Protein AF-A0A9P1DAT9-F1 (afdb_monomer)

Structure (mmCIF, N/CA/C/O backbone):
data_AF-A0A9P1DAT9-F1
#
_entry.id   AF-A0A9P1DAT9-F1
#
loop_
_atom_site.group_PDB
_atom_site.id
_atom_site.type_symbol
_atom_site.label_atom_id
_atom_site.label_alt_id
_atom_site.label_comp_id
_atom_site.label_asym_id
_atom_site.label_entity_id
_atom_site.label_seq_id
_atom_site.pdbx_PDB_ins_code
_atom_site.Cartn_x
_atom_site.Cartn_y
_atom_site.Cartn_z
_atom_site.occupancy
_atom_site.B_iso_or_equiv
_atom_site.auth_seq_id
_atom_site.auth_comp_id
_atom_site.auth_asym_id
_atom_site.auth_atom_id
_atom_site.pdbx_PDB_model_num
ATOM 1 N N . MET A 1 1 ? 28.932 -28.050 7.523 1.00 58.34 1 MET A N 1
ATOM 2 C CA . MET A 1 1 ? 28.697 -28.935 6.354 1.00 58.34 1 MET A CA 1
ATOM 3 C C . MET A 1 1 ? 28.985 -28.248 5.013 1.00 58.34 1 MET A C 1
ATOM 5 O O . MET A 1 1 ? 29.701 -28.818 4.203 1.00 58.34 1 MET A O 1
ATOM 9 N N . LEU A 1 2 ? 28.501 -27.018 4.778 1.00 58.59 2 LEU A N 1
ATOM 10 C CA . LEU A 1 2 ? 28.690 -26.301 3.501 1.00 58.59 2 LEU A CA 1
ATOM 11 C C . LEU A 1 2 ? 30.155 -25.964 3.175 1.00 58.59 2 LEU A C 1
ATOM 13 O O . LEU A 1 2 ? 30.583 -26.166 2.045 1.00 58.59 2 LEU A O 1
ATOM 17 N N . VAL A 1 3 ? 30.938 -25.532 4.167 1.00 60.44 3 VAL A N 1
ATOM 18 C CA . VAL A 1 3 ? 32.371 -25.226 3.990 1.00 60.44 3 VAL A CA 1
ATOM 19 C C . VAL A 1 3 ? 33.167 -26.475 3.598 1.00 60.44 3 VAL A C 1
ATOM 21 O O . VAL A 1 3 ? 33.991 -26.423 2.694 1.00 60.44 3 VAL A O 1
ATOM 24 N N . ILE A 1 4 ? 32.855 -27.625 4.202 1.00 65.00 4 ILE A N 1
ATOM 25 C CA . ILE A 1 4 ? 33.492 -28.915 3.890 1.00 65.00 4 ILE A CA 1
ATOM 26 C C . ILE A 1 4 ? 33.176 -29.334 2.449 1.00 65.00 4 ILE A C 1
ATOM 28 O O . ILE A 1 4 ? 34.073 -29.741 1.722 1.00 65.00 4 ILE A O 1
ATOM 32 N N . LEU A 1 5 ? 31.931 -29.159 1.996 1.00 63.88 5 LEU A N 1
ATOM 33 C CA . LEU A 1 5 ? 31.535 -29.456 0.616 1.00 63.88 5 LEU A CA 1
ATOM 34 C C . LEU A 1 5 ? 32.225 -28.514 -0.390 1.00 63.88 5 LEU A C 1
ATOM 36 O O . LEU A 1 5 ? 32.646 -28.961 -1.452 1.00 63.88 5 LEU A O 1
ATOM 40 N N . MET A 1 6 ? 32.430 -27.238 -0.034 1.00 67.19 6 MET A N 1
ATOM 41 C CA . MET A 1 6 ? 33.197 -26.291 -0.857 1.00 67.19 6 MET A CA 1
ATOM 42 C C . MET A 1 6 ? 34.680 -26.649 -0.941 1.00 67.19 6 MET A C 1
ATOM 44 O O . MET A 1 6 ? 35.266 -26.520 -2.013 1.00 67.19 6 MET A O 1
ATOM 48 N N . ILE A 1 7 ? 35.270 -27.103 0.166 1.00 70.31 7 ILE A N 1
ATOM 49 C CA . ILE A 1 7 ? 36.646 -27.601 0.211 1.00 70.31 7 ILE A CA 1
ATOM 50 C C . ILE A 1 7 ? 36.753 -28.843 -0.675 1.00 70.31 7 ILE A C 1
ATOM 52 O O . ILE A 1 7 ? 37.591 -28.863 -1.562 1.00 70.31 7 ILE A O 1
ATOM 56 N N . VAL A 1 8 ? 35.860 -29.824 -0.537 1.00 67.88 8 VAL A N 1
ATOM 57 C CA . VAL A 1 8 ? 35.864 -31.037 -1.375 1.00 67.88 8 VAL A CA 1
ATOM 58 C C . VAL A 1 8 ? 35.692 -30.711 -2.862 1.00 67.88 8 VAL A C 1
ATOM 60 O O . VAL A 1 8 ? 36.376 -31.295 -3.693 1.00 67.88 8 VAL A O 1
ATOM 63 N N . GLU A 1 9 ? 34.848 -29.742 -3.221 1.00 65.06 9 GLU A N 1
ATOM 64 C CA . GLU A 1 9 ? 34.659 -29.327 -4.618 1.00 65.06 9 GLU A CA 1
ATOM 65 C C . GLU A 1 9 ? 35.892 -28.600 -5.191 1.00 65.06 9 GLU A C 1
ATOM 67 O O . GLU A 1 9 ? 36.226 -28.777 -6.358 1.00 65.06 9 GLU A O 1
ATOM 72 N N . VAL A 1 10 ? 36.600 -27.796 -4.387 1.00 67.25 10 VAL A N 1
ATOM 73 C CA . VAL A 1 10 ? 37.811 -27.067 -4.822 1.00 67.25 10 VAL A CA 1
ATOM 74 C C . VAL A 1 10 ? 39.036 -27.984 -4.853 1.00 67.25 10 VAL A C 1
ATOM 76 O O . VAL A 1 10 ? 39.765 -28.014 -5.845 1.00 67.25 10 VAL A O 1
ATOM 79 N N . TRP A 1 11 ? 39.242 -28.763 -3.794 1.00 74.25 11 TRP A N 1
ATOM 80 C CA . TRP A 1 11 ? 40.347 -29.710 -3.675 1.00 74.25 11 TRP A CA 1
ATOM 81 C C . TRP A 1 11 ? 40.162 -30.923 -4.582 1.00 74.25 11 TRP A C 1
ATOM 83 O O . TRP A 1 11 ? 41.145 -31.426 -5.105 1.00 74.25 11 TRP A O 1
ATOM 93 N N . GLY A 1 12 ? 38.926 -31.354 -4.844 1.00 70.31 12 GLY A N 1
ATOM 94 C CA . GLY A 1 12 ? 38.629 -32.436 -5.782 1.00 70.31 12 GLY A CA 1
ATOM 95 C C . GLY A 1 12 ? 39.025 -32.094 -7.218 1.00 70.31 12 GLY A C 1
ATOM 96 O O . GLY A 1 12 ? 39.613 -32.924 -7.900 1.00 70.31 12 GLY A O 1
ATOM 97 N N . VAL A 1 13 ? 38.796 -30.855 -7.665 1.00 65.38 13 VAL A N 1
ATOM 98 C CA . VAL A 1 13 ? 39.241 -30.395 -8.995 1.00 65.38 13 VAL A CA 1
ATOM 99 C C . VAL A 1 13 ? 40.767 -30.310 -9.072 1.00 65.38 13 VAL A C 1
ATOM 101 O O . VAL A 1 13 ? 41.350 -30.722 -10.073 1.00 65.38 13 VAL A O 1
ATOM 104 N N . TYR A 1 14 ? 41.420 -29.833 -8.009 1.00 67.94 14 TYR A N 1
ATOM 105 C CA . TYR A 1 14 ? 42.881 -29.805 -7.917 1.00 67.94 14 TYR A CA 1
ATOM 106 C C . TYR A 1 14 ? 43.486 -31.220 -7.916 1.00 67.94 14 TYR A C 1
ATOM 108 O O . TYR A 1 14 ? 44.430 -31.488 -8.653 1.00 67.94 14 TYR A O 1
ATOM 116 N N . LEU A 1 15 ? 42.890 -32.151 -7.165 1.00 69.38 15 LEU A N 1
ATOM 117 C CA . LEU A 1 15 ? 43.293 -33.555 -7.095 1.00 69.38 15 LEU A CA 1
ATOM 118 C C . LEU A 1 15 ? 43.102 -34.267 -8.439 1.00 69.38 15 LEU A C 1
ATOM 120 O O . LEU A 1 15 ? 43.992 -34.984 -8.876 1.00 69.38 15 LEU A O 1
ATOM 124 N N . VAL A 1 16 ? 41.980 -34.045 -9.130 1.00 68.75 16 VAL A N 1
ATOM 125 C CA . VAL A 1 16 ? 41.742 -34.596 -10.474 1.00 68.75 16 VAL A CA 1
ATOM 126 C C . VAL A 1 16 ? 42.750 -34.037 -11.483 1.00 68.75 16 VAL A C 1
ATOM 128 O O . VAL A 1 16 ? 43.212 -34.778 -12.343 1.00 68.75 16 VAL A O 1
ATOM 131 N N . MET A 1 17 ? 43.146 -32.765 -11.382 1.00 64.44 17 MET A N 1
ATOM 132 C CA . MET A 1 17 ? 44.230 -32.218 -12.211 1.00 64.44 17 MET A CA 1
ATOM 133 C C . MET A 1 17 ? 45.589 -32.853 -11.893 1.00 64.44 17 MET A C 1
ATOM 135 O O . MET A 1 17 ? 46.349 -33.131 -12.815 1.00 64.44 17 MET A O 1
ATOM 139 N N . LEU A 1 18 ? 45.876 -33.111 -10.616 1.00 68.56 18 LEU A N 1
ATOM 140 C CA . LEU A 1 18 ? 47.128 -33.725 -10.171 1.00 68.56 18 LEU A CA 1
ATOM 141 C C . LEU A 1 18 ? 47.227 -35.209 -10.575 1.00 68.56 18 LEU A C 1
ATOM 143 O O . LEU A 1 18 ? 48.281 -35.665 -11.001 1.00 68.56 18 LEU A O 1
ATOM 147 N N . LEU A 1 19 ? 46.121 -35.956 -10.471 1.00 67.38 19 LEU A N 1
ATOM 148 C CA . LEU A 1 19 ? 46.045 -37.384 -10.809 1.00 67.38 19 LEU A CA 1
ATOM 149 C C . LEU A 1 19 ? 46.066 -37.654 -12.320 1.00 67.38 19 LEU A C 1
ATOM 151 O O . LEU A 1 19 ? 46.425 -38.750 -12.730 1.00 67.38 19 LEU A O 1
ATOM 155 N N . ASN A 1 20 ? 45.710 -36.665 -13.145 1.00 65.38 20 ASN A N 1
ATOM 156 C CA . ASN A 1 20 ? 45.822 -36.741 -14.607 1.00 65.38 20 ASN A CA 1
ATOM 157 C C . ASN A 1 20 ? 47.183 -36.231 -15.126 1.00 65.38 20 ASN A C 1
ATOM 159 O O . ASN A 1 20 ? 47.311 -35.885 -16.304 1.00 65.38 20 ASN A O 1
ATOM 163 N N . GLY A 1 21 ? 48.191 -36.157 -14.250 1.00 58.22 21 GLY A N 1
ATOM 164 C CA . GLY A 1 21 ? 49.557 -35.788 -14.597 1.00 58.22 21 GLY A CA 1
ATOM 165 C C . GLY A 1 21 ? 50.168 -36.712 -15.658 1.00 58.22 21 GLY A C 1
ATOM 166 O O . GLY A 1 21 ? 50.158 -37.930 -15.520 1.00 58.22 21 GLY A O 1
ATOM 167 N N . GLU A 1 22 ? 50.717 -36.078 -16.698 1.00 54.50 22 GLU A N 1
ATOM 168 C CA . GLU A 1 22 ? 51.657 -36.595 -17.712 1.00 54.50 22 GLU A CA 1
ATOM 169 C C . GLU A 1 22 ? 51.166 -37.352 -18.958 1.00 54.50 22 GLU A C 1
ATOM 171 O O . GLU A 1 22 ? 51.985 -37.598 -19.841 1.00 54.50 22 GLU A O 1
ATOM 176 N N . SER A 1 23 ? 49.876 -37.623 -19.183 1.00 52.59 23 SER A N 1
ATOM 177 C CA . SER A 1 23 ? 49.476 -38.182 -20.499 1.00 52.59 23 SER A CA 1
ATOM 178 C C . SER A 1 23 ? 48.028 -37.910 -20.899 1.00 52.59 23 SER A C 1
ATOM 180 O O . SER A 1 23 ? 47.166 -38.783 -20.874 1.00 52.59 23 SER A O 1
ATOM 182 N N . VAL A 1 24 ? 47.749 -36.679 -21.332 1.00 50.53 24 VAL A N 1
ATOM 183 C CA . VAL A 1 24 ? 46.428 -36.299 -21.849 1.00 50.53 24 VAL A CA 1
ATOM 184 C C . VAL A 1 24 ? 46.600 -35.572 -23.181 1.00 50.53 24 VAL A C 1
ATOM 186 O O . VAL A 1 24 ? 47.150 -34.476 -23.267 1.00 50.53 24 VAL A O 1
ATOM 189 N N . SER A 1 25 ? 46.159 -36.241 -24.245 1.00 51.03 25 SER A N 1
ATOM 190 C CA . SER A 1 25 ? 46.228 -35.775 -25.632 1.00 51.03 25 SER A CA 1
ATOM 191 C C . SER A 1 25 ? 45.514 -34.430 -25.843 1.00 51.03 25 SER A C 1
ATOM 193 O O . SER A 1 25 ? 44.497 -34.131 -25.216 1.00 51.03 25 SER A O 1
ATOM 195 N N . VAL A 1 26 ? 46.008 -33.629 -26.793 1.00 51.91 26 VAL A N 1
ATOM 196 C CA . VAL A 1 26 ? 45.522 -32.271 -27.126 1.00 51.91 26 VAL A CA 1
ATOM 197 C C . VAL A 1 26 ? 44.006 -32.208 -27.412 1.00 51.91 26 VAL A C 1
ATOM 199 O O . VAL A 1 26 ? 43.383 -31.168 -27.207 1.00 51.91 26 VAL A O 1
ATOM 202 N N . PHE A 1 27 ? 43.373 -33.323 -27.796 1.00 45.75 27 PHE A N 1
ATOM 203 C CA . PHE A 1 27 ? 41.924 -33.416 -28.025 1.00 45.75 27 PHE A CA 1
ATOM 204 C C . PHE A 1 27 ? 41.090 -33.440 -26.727 1.00 45.75 27 PHE A C 1
ATOM 206 O O . PHE A 1 27 ? 39.976 -32.914 -26.695 1.00 45.75 27 PHE A O 1
ATOM 213 N N . GLN A 1 28 ? 41.629 -33.978 -25.627 1.00 55.66 28 GLN A N 1
ATOM 214 C CA . GLN A 1 28 ? 40.979 -33.941 -24.311 1.00 55.66 28 GLN A CA 1
ATOM 215 C C . GLN A 1 28 ? 41.019 -32.539 -23.686 1.00 55.66 28 GLN A C 1
ATOM 217 O O . GLN A 1 28 ? 40.123 -32.203 -22.912 1.00 55.66 28 GLN A O 1
ATOM 222 N N . ASN A 1 29 ? 41.959 -31.672 -24.084 1.00 58.09 29 ASN A N 1
ATOM 223 C CA . ASN A 1 29 ? 42.041 -30.296 -23.582 1.00 58.09 29 ASN A CA 1
ATOM 224 C C . ASN A 1 29 ? 40.788 -29.472 -23.907 1.00 58.09 29 ASN A C 1
ATOM 226 O O . ASN A 1 29 ? 40.340 -28.705 -23.064 1.00 58.09 29 ASN A O 1
ATOM 230 N N . ALA A 1 30 ? 40.146 -29.651 -25.066 1.00 60.12 30 ALA A N 1
ATOM 231 C CA . ALA A 1 30 ? 38.920 -28.912 -25.388 1.00 60.12 30 ALA A CA 1
ATOM 232 C C . ALA A 1 30 ? 37.735 -29.318 -24.490 1.00 60.12 30 ALA A C 1
ATOM 234 O O . ALA A 1 30 ? 36.972 -28.463 -24.036 1.00 60.12 30 ALA A O 1
ATOM 235 N N . THR A 1 31 ? 37.597 -30.611 -24.190 1.00 67.19 31 THR A N 1
ATOM 236 C CA . THR A 1 31 ? 36.549 -31.135 -23.301 1.00 67.19 31 THR A CA 1
ATOM 237 C C . THR A 1 31 ? 36.836 -30.783 -21.842 1.00 67.19 31 THR A C 1
ATOM 239 O O . THR A 1 31 ? 35.933 -30.348 -21.132 1.00 67.19 31 THR A O 1
ATOM 242 N N . ILE A 1 32 ? 38.098 -30.858 -21.413 1.00 67.31 32 ILE A N 1
ATOM 243 C CA . ILE A 1 32 ? 38.541 -30.457 -20.072 1.00 67.31 32 ILE A CA 1
ATOM 244 C C . ILE A 1 32 ? 38.359 -28.946 -19.874 1.00 67.31 32 ILE A C 1
ATOM 246 O O . ILE A 1 32 ? 37.834 -28.530 -18.847 1.00 67.31 32 ILE A O 1
ATOM 250 N N . LEU A 1 33 ? 38.668 -28.107 -20.867 1.00 63.38 33 LEU A N 1
ATOM 251 C CA . LEU A 1 33 ? 38.419 -26.660 -20.811 1.00 63.38 33 LEU A CA 1
ATOM 252 C C . LEU A 1 33 ? 36.919 -26.320 -20.793 1.00 63.38 33 LEU A C 1
ATOM 254 O O . LEU A 1 33 ? 36.516 -25.375 -20.111 1.00 63.38 33 LEU A O 1
ATOM 258 N N . ARG A 1 34 ? 36.071 -27.094 -21.489 1.00 65.88 34 ARG A N 1
ATOM 259 C CA . ARG A 1 34 ? 34.601 -26.977 -21.401 1.00 65.88 34 ARG A CA 1
ATOM 260 C C . ARG A 1 34 ? 34.097 -27.350 -20.008 1.00 65.88 34 ARG A C 1
ATOM 262 O O . ARG A 1 34 ? 33.304 -26.605 -19.440 1.00 65.88 34 ARG A O 1
ATOM 269 N N . ILE A 1 35 ? 34.604 -28.437 -19.430 1.00 67.56 35 ILE A N 1
ATOM 270 C CA . ILE A 1 35 ? 34.275 -28.864 -18.065 1.00 67.56 35 ILE A CA 1
ATOM 271 C C . ILE A 1 35 ? 34.746 -27.815 -17.050 1.00 67.56 35 ILE A C 1
ATOM 273 O O . ILE A 1 35 ? 33.960 -27.398 -16.209 1.00 67.56 35 ILE A O 1
ATOM 277 N N . LEU A 1 36 ? 35.965 -27.284 -17.174 1.00 63.41 36 LEU A N 1
ATOM 278 C CA . LEU A 1 36 ? 36.477 -26.208 -16.316 1.00 63.41 36 LEU A CA 1
ATOM 279 C C . LEU A 1 36 ? 35.647 -24.916 -16.435 1.00 63.41 36 LEU A C 1
ATOM 281 O O . LEU A 1 36 ? 35.456 -24.214 -15.441 1.00 63.41 36 LEU A O 1
ATOM 285 N N . ARG A 1 37 ? 35.102 -24.607 -17.621 1.00 64.62 37 ARG A N 1
ATOM 286 C CA . ARG A 1 37 ? 34.183 -23.474 -17.829 1.00 64.62 37 ARG A CA 1
ATOM 287 C C . ARG A 1 37 ? 32.830 -23.701 -17.142 1.00 64.62 37 ARG A C 1
ATOM 289 O O . ARG A 1 37 ? 32.313 -22.776 -16.524 1.00 64.62 37 ARG A O 1
ATOM 296 N N . VAL A 1 38 ? 32.295 -24.922 -17.181 1.00 64.44 38 VAL A N 1
ATOM 297 C CA . VAL A 1 38 ? 31.051 -25.303 -16.484 1.00 64.44 38 VAL A CA 1
ATOM 298 C C . VAL A 1 38 ? 31.248 -25.367 -14.961 1.00 64.44 38 VAL A C 1
ATOM 300 O O . VAL A 1 38 ? 30.399 -24.895 -14.210 1.00 64.44 38 VAL A O 1
ATOM 303 N N . LEU A 1 39 ? 32.402 -25.837 -14.480 1.00 62.06 39 LEU A N 1
ATOM 304 C CA . LEU A 1 39 ? 32.754 -25.842 -13.054 1.00 62.06 39 LEU A CA 1
ATOM 305 C C . LEU A 1 39 ? 32.870 -24.415 -12.478 1.00 62.06 39 LEU A C 1
ATOM 307 O O . LEU A 1 39 ? 32.539 -24.191 -11.313 1.00 62.06 39 LEU A O 1
ATOM 311 N N . ARG A 1 40 ? 33.255 -23.414 -13.288 1.00 60.91 40 ARG A N 1
ATOM 312 C CA . ARG A 1 40 ? 33.181 -21.994 -12.887 1.00 60.91 40 ARG A CA 1
ATOM 313 C C . ARG A 1 40 ? 31.737 -21.508 -12.693 1.00 60.91 40 ARG A C 1
ATOM 315 O O . ARG A 1 40 ? 31.514 -20.675 -11.820 1.00 60.91 40 ARG A O 1
ATOM 322 N N . LEU A 1 41 ? 30.760 -22.042 -13.431 1.00 61.91 41 LEU A N 1
ATOM 323 C CA . LEU A 1 41 ? 29.334 -21.726 -13.247 1.00 61.91 41 LEU A CA 1
ATOM 324 C C . LEU A 1 41 ? 28.742 -22.393 -11.994 1.00 61.91 41 LEU A C 1
ATOM 326 O O . LEU A 1 41 ? 27.871 -21.827 -11.342 1.00 61.91 41 LEU A O 1
ATOM 330 N N . LEU A 1 42 ? 29.256 -23.552 -11.568 1.00 57.91 42 LEU A N 1
ATOM 331 C CA . LEU A 1 42 ? 28.859 -24.136 -10.278 1.00 57.91 42 LEU A CA 1
ATOM 332 C C . LEU A 1 42 ? 29.220 -23.225 -9.092 1.00 57.91 42 LEU A C 1
ATOM 334 O O . LEU A 1 42 ? 28.510 -23.211 -8.087 1.00 57.91 42 LEU A O 1
ATOM 338 N N . ARG A 1 43 ? 30.257 -22.383 -9.217 1.00 62.12 43 ARG A N 1
ATOM 339 C CA . ARG A 1 43 ? 30.584 -21.351 -8.217 1.00 62.12 43 ARG A CA 1
ATOM 340 C C . ARG A 1 43 ? 29.507 -20.260 -8.126 1.00 62.12 43 ARG A C 1
ATOM 342 O O . ARG A 1 43 ? 29.189 -19.841 -7.017 1.00 62.12 43 ARG A O 1
ATOM 349 N N . THR A 1 44 ? 28.917 -19.818 -9.240 1.00 64.00 44 THR A N 1
ATOM 350 C CA . THR A 1 44 ? 27.812 -18.839 -9.209 1.00 64.00 44 THR A CA 1
ATOM 351 C C . THR A 1 44 ? 26.508 -19.479 -8.718 1.00 64.00 44 THR A C 1
ATOM 353 O O . THR A 1 44 ? 25.775 -18.861 -7.948 1.00 64.00 44 THR A O 1
ATOM 356 N N . ALA A 1 45 ? 26.271 -20.760 -9.023 1.00 61.75 45 ALA A N 1
ATOM 357 C CA . ALA A 1 45 ? 25.154 -21.531 -8.465 1.00 61.75 45 ALA A CA 1
ATOM 358 C C . ALA A 1 45 ? 25.249 -21.728 -6.935 1.00 61.75 45 ALA A C 1
ATOM 360 O O . ALA A 1 45 ? 24.226 -21.799 -6.249 1.00 61.75 45 ALA A O 1
ATOM 361 N N . ARG A 1 46 ? 26.464 -21.760 -6.366 1.00 64.06 46 ARG A N 1
ATOM 362 C CA . ARG A 1 46 ? 26.675 -21.780 -4.906 1.00 64.06 46 ARG A CA 1
ATOM 363 C C . ARG A 1 46 ? 26.201 -20.493 -4.226 1.00 64.06 46 ARG A C 1
ATOM 365 O O . ARG A 1 46 ? 25.597 -20.581 -3.158 1.00 64.06 46 ARG A O 1
ATOM 372 N N . MET A 1 47 ? 26.387 -19.330 -4.854 1.00 62.53 47 MET A N 1
ATOM 373 C CA . MET A 1 47 ? 25.877 -18.056 -4.324 1.00 62.53 47 MET A CA 1
ATOM 374 C C . MET A 1 47 ? 24.347 -18.057 -4.235 1.00 62.53 47 MET A C 1
ATOM 376 O O . MET A 1 47 ? 23.796 -17.661 -3.213 1.00 62.53 47 MET A O 1
ATOM 380 N N . ALA A 1 48 ? 23.653 -18.644 -5.217 1.00 63.94 48 ALA A N 1
ATOM 381 C CA . ALA A 1 48 ? 22.198 -18.820 -5.161 1.00 63.94 48 ALA A CA 1
ATOM 382 C C . ALA A 1 48 ? 21.730 -19.713 -3.990 1.00 63.94 48 ALA A C 1
ATOM 384 O O . ALA A 1 48 ? 20.620 -19.551 -3.484 1.00 63.94 48 ALA A O 1
ATOM 385 N N . LYS A 1 49 ? 22.572 -20.644 -3.521 1.00 62.00 49 LYS A N 1
ATOM 386 C CA . LYS A 1 49 ? 22.278 -21.486 -2.350 1.00 62.00 49 LYS A CA 1
ATOM 387 C C . LYS A 1 49 ? 22.469 -20.731 -1.028 1.00 62.00 49 LYS A C 1
ATOM 389 O O . LYS A 1 49 ? 21.713 -20.982 -0.095 1.00 62.00 49 LYS A O 1
ATOM 394 N N . ILE A 1 50 ? 23.412 -19.787 -0.968 1.00 66.75 50 ILE A N 1
ATOM 395 C CA . ILE A 1 50 ? 23.613 -18.882 0.180 1.00 66.75 50 ILE A CA 1
ATOM 396 C C . ILE A 1 50 ? 22.435 -17.900 0.306 1.00 66.75 50 ILE A C 1
ATOM 398 O O . ILE A 1 50 ? 21.944 -17.670 1.410 1.00 66.75 50 ILE A O 1
ATOM 402 N N . LEU A 1 51 ? 21.881 -17.425 -0.816 1.00 62.78 51 LEU A N 1
ATOM 403 C CA . LEU A 1 51 ? 20.650 -16.619 -0.808 1.00 62.78 51 LEU A CA 1
ATOM 404 C C . LEU A 1 51 ? 19.458 -17.362 -0.173 1.00 62.78 51 LEU A C 1
ATOM 406 O O . LEU A 1 51 ? 18.617 -16.735 0.458 1.00 62.78 51 LEU A O 1
ATOM 410 N N . ARG A 1 52 ? 19.397 -18.701 -0.280 1.00 65.12 52 ARG A N 1
ATOM 411 C CA . ARG A 1 52 ? 18.345 -19.518 0.361 1.00 65.12 52 ARG A CA 1
ATOM 412 C C . ARG A 1 52 ? 18.529 -19.702 1.865 1.00 65.12 52 ARG A C 1
ATOM 414 O O . ARG A 1 52 ? 17.556 -20.009 2.543 1.00 65.12 52 ARG A O 1
ATOM 421 N N . THR A 1 53 ? 19.751 -19.569 2.383 1.00 70.31 53 THR A N 1
ATOM 422 C CA . THR A 1 53 ? 20.006 -19.708 3.828 1.00 70.31 53 THR A CA 1
ATOM 423 C C . THR A 1 53 ? 19.566 -18.487 4.630 1.00 70.31 53 THR A C 1
ATOM 425 O O . THR A 1 53 ? 19.438 -18.590 5.845 1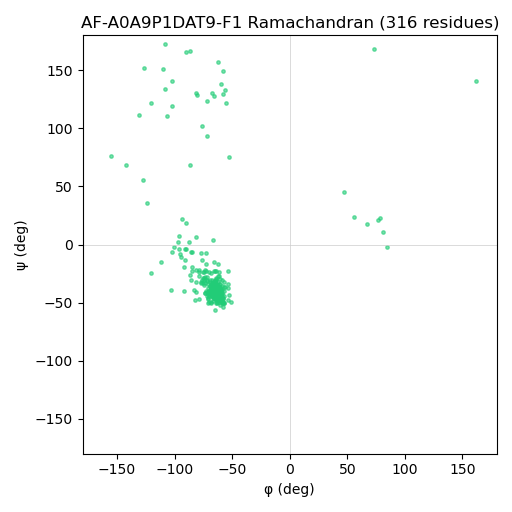.00 70.31 53 THR A O 1
ATOM 428 N N . MET A 1 54 ? 19.283 -17.364 3.962 1.00 71.75 54 MET A N 1
ATOM 429 C CA . MET A 1 54 ? 18.731 -16.169 4.589 1.00 71.75 54 MET A CA 1
ATOM 430 C C . MET A 1 54 ? 17.250 -16.021 4.214 1.00 71.75 54 MET A C 1
ATOM 432 O O . MET A 1 54 ? 16.940 -15.757 3.049 1.00 71.75 54 MET A O 1
ATOM 436 N N . PRO A 1 55 ? 16.319 -16.201 5.168 1.00 68.50 55 PRO A N 1
ATOM 437 C CA . PRO A 1 55 ? 14.885 -16.126 4.888 1.00 68.50 55 PRO A CA 1
ATOM 438 C C . PRO A 1 55 ? 14.459 -14.752 4.340 1.00 68.50 55 PRO A C 1
ATOM 440 O O . PRO A 1 55 ? 13.556 -14.688 3.509 1.00 68.50 55 PRO A O 1
ATOM 443 N N . GLU A 1 56 ? 15.161 -13.681 4.716 1.00 71.44 56 GLU A N 1
ATOM 444 C CA . GLU A 1 56 ? 14.931 -12.305 4.247 1.00 71.44 56 GLU A CA 1
ATOM 445 C C . GLU A 1 56 ? 15.207 -12.139 2.741 1.00 71.44 56 GLU A C 1
ATOM 447 O O . GLU A 1 56 ? 14.373 -11.626 1.998 1.00 71.44 56 GLU A O 1
ATOM 452 N N . LEU A 1 57 ? 16.333 -12.662 2.243 1.00 67.06 57 LEU A N 1
ATOM 453 C CA . LEU A 1 57 ? 16.670 -12.623 0.812 1.00 67.06 57 LEU A CA 1
ATOM 454 C C . LEU A 1 57 ? 15.716 -13.491 -0.019 1.00 67.06 57 LEU A C 1
ATOM 456 O O . LEU A 1 57 ? 15.345 -13.133 -1.136 1.00 67.06 57 LEU A O 1
ATOM 460 N N . MET A 1 58 ? 15.277 -14.622 0.535 1.00 68.94 58 MET A N 1
ATOM 461 C CA . MET A 1 58 ? 14.295 -15.495 -0.106 1.00 68.94 58 MET A CA 1
ATOM 462 C C . MET A 1 58 ? 12.920 -14.819 -0.228 1.00 68.94 58 MET A C 1
ATOM 464 O O . MET A 1 58 ? 12.229 -15.035 -1.226 1.00 68.94 58 MET A O 1
ATOM 468 N N . LEU A 1 59 ? 12.528 -14.004 0.760 1.00 74.06 59 LEU A N 1
ATOM 469 C CA . LEU A 1 59 ? 11.302 -13.203 0.724 1.00 74.06 59 LEU A CA 1
ATOM 470 C C . LEU A 1 59 ? 11.355 -12.187 -0.422 1.00 74.06 59 LEU A C 1
ATOM 472 O O . LEU A 1 59 ? 10.437 -12.147 -1.240 1.00 74.06 59 LEU A O 1
ATOM 476 N N . LEU A 1 60 ? 12.467 -11.456 -0.545 1.00 73.44 60 LEU A N 1
ATOM 477 C CA . LEU A 1 60 ? 12.678 -10.497 -1.631 1.00 73.44 60 LEU A CA 1
ATOM 478 C C . LEU A 1 60 ? 12.651 -11.171 -3.005 1.00 73.44 60 LEU A C 1
ATOM 480 O O . LEU A 1 60 ? 11.948 -10.717 -3.903 1.00 73.44 60 LEU A O 1
ATOM 484 N N . ILE A 1 61 ? 13.352 -12.297 -3.168 1.00 72.19 61 ILE A N 1
ATOM 485 C CA . ILE A 1 61 ? 13.379 -13.032 -4.440 1.00 72.19 61 ILE A CA 1
ATOM 486 C C . ILE A 1 61 ? 11.982 -13.541 -4.808 1.00 72.19 61 ILE A C 1
ATOM 488 O O . ILE A 1 61 ? 11.570 -13.407 -5.957 1.00 72.19 61 ILE A O 1
ATOM 492 N N . LYS A 1 62 ? 11.226 -14.100 -3.855 1.00 74.44 62 LYS A N 1
ATOM 493 C CA . LYS A 1 62 ? 9.836 -14.512 -4.102 1.00 74.44 62 LYS A CA 1
ATOM 494 C C . LYS A 1 62 ? 8.958 -13.318 -4.486 1.00 74.44 62 LYS A C 1
ATOM 496 O O . LYS A 1 62 ? 8.174 -13.445 -5.424 1.00 74.44 62 LYS A O 1
ATOM 501 N N . GLY A 1 63 ? 9.133 -12.173 -3.825 1.00 74.69 63 GLY A N 1
ATOM 502 C CA . GLY A 1 63 ? 8.459 -10.919 -4.168 1.00 74.69 63 GLY A CA 1
ATOM 503 C C . GLY A 1 63 ? 8.757 -10.475 -5.601 1.00 74.69 63 GLY A C 1
ATOM 504 O O . GLY A 1 63 ? 7.833 -10.225 -6.372 1.00 74.69 63 GLY A O 1
ATOM 505 N N . ILE A 1 64 ? 10.031 -10.488 -6.004 1.00 75.94 64 ILE A N 1
ATOM 506 C CA . ILE A 1 64 ? 10.460 -10.157 -7.372 1.00 75.94 64 ILE A CA 1
ATOM 507 C C . ILE A 1 64 ? 9.870 -11.141 -8.387 1.00 75.94 64 ILE A C 1
ATOM 509 O O . ILE A 1 64 ? 9.375 -10.715 -9.428 1.00 75.94 64 ILE A O 1
ATOM 513 N N . VAL A 1 65 ? 9.871 -12.447 -8.102 1.00 76.69 65 VAL A N 1
ATOM 514 C CA . VAL A 1 65 ? 9.304 -13.464 -9.008 1.00 76.69 65 VAL A CA 1
ATOM 515 C C . VAL A 1 65 ? 7.810 -13.227 -9.238 1.00 76.69 65 VAL A C 1
ATOM 517 O O . VAL A 1 65 ? 7.353 -13.286 -10.379 1.00 76.69 65 VAL A O 1
ATOM 520 N N . VAL A 1 66 ? 7.053 -12.901 -8.189 1.00 77.56 66 VAL A N 1
ATOM 521 C CA . VAL A 1 66 ? 5.628 -12.555 -8.316 1.00 77.56 66 VAL A CA 1
ATOM 522 C C . VAL A 1 66 ? 5.452 -11.247 -9.097 1.00 77.56 66 VAL A C 1
ATOM 524 O O . VAL A 1 66 ? 4.623 -11.175 -10.007 1.00 77.56 66 VAL A O 1
ATOM 527 N N . ALA A 1 67 ? 6.274 -10.234 -8.811 1.00 74.94 67 ALA A N 1
ATOM 528 C CA . ALA A 1 67 ? 6.234 -8.940 -9.489 1.00 74.94 67 ALA A CA 1
ATOM 529 C C . ALA A 1 67 ? 6.680 -9.005 -10.962 1.00 74.94 67 ALA A C 1
ATOM 531 O O . ALA A 1 67 ? 6.245 -8.177 -11.763 1.00 74.94 67 ALA A O 1
ATOM 532 N N . THR A 1 68 ? 7.488 -10.001 -11.348 1.00 79.50 68 THR A N 1
ATOM 533 C CA . THR A 1 68 ? 8.072 -10.141 -12.697 1.00 79.50 68 THR A CA 1
ATOM 534 C C . THR A 1 68 ? 7.001 -10.107 -13.783 1.00 79.50 68 THR A C 1
ATOM 536 O O . THR A 1 68 ? 7.211 -9.497 -14.829 1.00 79.50 68 THR A O 1
ATOM 539 N N . ARG A 1 69 ? 5.824 -10.699 -13.531 1.00 81.62 69 ARG A N 1
ATOM 540 C CA . ARG A 1 69 ? 4.703 -10.662 -14.480 1.00 81.62 69 ARG A CA 1
ATOM 541 C C . ARG A 1 69 ? 4.250 -9.229 -14.756 1.00 81.62 69 ARG A C 1
ATOM 543 O O . ARG A 1 69 ? 4.087 -8.867 -15.913 1.00 81.62 69 ARG A O 1
ATOM 550 N N . SER A 1 70 ? 4.055 -8.430 -13.710 1.00 79.62 70 SER A N 1
ATOM 551 C CA . SER A 1 70 ? 3.638 -7.031 -13.847 1.00 79.62 70 SER A CA 1
ATOM 552 C C . SER A 1 70 ? 4.736 -6.191 -14.504 1.00 79.62 70 SER A C 1
ATOM 554 O O . SER A 1 70 ? 4.476 -5.492 -15.479 1.00 79.62 70 SER A O 1
ATOM 556 N N . VAL A 1 71 ? 5.986 -6.348 -14.052 1.00 80.75 71 VAL A N 1
ATOM 557 C CA . VAL A 1 71 ? 7.152 -5.628 -14.594 1.00 80.75 71 VAL A CA 1
ATOM 558 C C . VAL A 1 71 ? 7.371 -5.927 -16.080 1.00 80.75 71 VAL A C 1
ATOM 560 O O . VAL A 1 71 ? 7.724 -5.042 -16.852 1.00 80.75 71 VAL A O 1
ATOM 563 N N . PHE A 1 72 ? 7.126 -7.161 -16.522 1.00 82.31 72 PHE A N 1
ATOM 564 C CA . PHE A 1 72 ? 7.203 -7.498 -17.940 1.00 82.31 72 PHE A CA 1
ATOM 565 C C . PHE A 1 72 ? 6.195 -6.694 -18.772 1.00 82.31 72 PHE A C 1
ATOM 567 O O . PHE A 1 72 ? 6.557 -6.143 -19.809 1.00 82.31 72 PHE A O 1
ATOM 574 N N . PHE A 1 73 ? 4.945 -6.583 -18.308 1.00 85.69 73 PHE A N 1
ATOM 575 C CA . PHE A 1 73 ? 3.935 -5.785 -19.003 1.00 85.69 73 PHE A CA 1
ATOM 576 C C . PHE A 1 73 ? 4.267 -4.290 -18.991 1.00 85.69 73 PHE A C 1
ATOM 578 O O . PHE A 1 73 ? 4.059 -3.629 -20.007 1.00 85.69 73 PHE A O 1
ATOM 585 N N . THR A 1 74 ? 4.825 -3.756 -17.899 1.00 84.00 74 THR A N 1
ATOM 586 C CA . THR A 1 74 ? 5.233 -2.343 -17.854 1.00 84.00 74 THR A CA 1
ATOM 587 C C . THR A 1 74 ? 6.413 -2.057 -18.783 1.00 84.00 74 THR A C 1
ATOM 589 O O . THR A 1 74 ? 6.377 -1.064 -19.505 1.00 84.00 74 THR A O 1
ATOM 592 N N . LEU A 1 75 ? 7.415 -2.943 -18.853 1.00 84.00 75 LEU A N 1
ATOM 593 C CA . LEU A 1 75 ? 8.524 -2.830 -19.809 1.00 84.00 75 LEU A CA 1
ATOM 594 C C . LEU A 1 75 ? 8.057 -2.972 -21.262 1.00 84.00 75 LEU A C 1
ATOM 596 O O . LEU A 1 75 ? 8.527 -2.237 -22.127 1.00 84.00 75 LEU A O 1
ATOM 600 N N . ALA A 1 76 ? 7.117 -3.879 -21.540 1.00 87.06 76 ALA A N 1
ATOM 601 C CA . ALA A 1 76 ? 6.534 -4.023 -22.872 1.00 87.06 76 ALA A CA 1
ATOM 602 C C . ALA A 1 76 ? 5.774 -2.754 -23.291 1.00 87.06 76 ALA A C 1
ATOM 604 O O . ALA A 1 76 ? 5.949 -2.271 -24.410 1.00 87.06 76 ALA A O 1
ATOM 605 N N . LEU A 1 77 ? 4.985 -2.176 -22.379 1.00 88.25 77 LEU A N 1
ATOM 606 C CA . LEU A 1 77 ? 4.280 -0.917 -22.610 1.00 88.25 77 LEU A CA 1
ATOM 607 C C . LEU A 1 77 ? 5.259 0.245 -22.837 1.00 88.25 77 LEU A C 1
ATOM 609 O O . LEU A 1 77 ? 5.075 1.017 -23.776 1.00 88.25 77 LEU A O 1
ATOM 613 N N . LEU A 1 78 ? 6.327 0.334 -22.035 1.00 88.44 78 LEU A N 1
ATOM 614 C CA . LEU A 1 78 ? 7.401 1.313 -22.221 1.00 88.44 78 LEU A CA 1
ATOM 615 C C . LEU A 1 78 ? 8.084 1.146 -23.587 1.00 88.44 78 LEU A C 1
ATOM 617 O O . LEU A 1 78 ? 8.3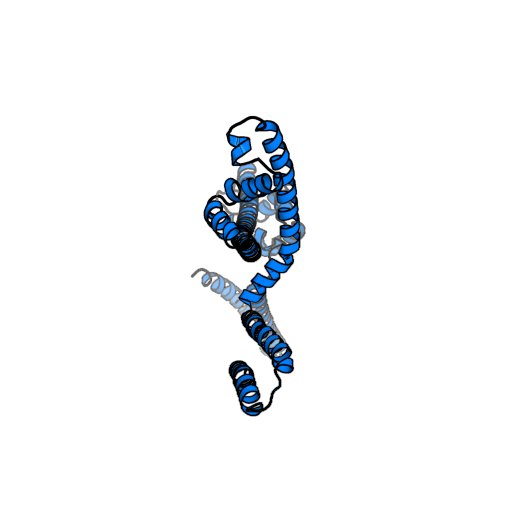25 2.132 -24.276 1.00 88.44 78 LEU A O 1
ATOM 621 N N . GLY A 1 79 ? 8.352 -0.090 -24.014 1.00 89.69 79 GLY A N 1
ATOM 622 C CA . GLY A 1 79 ? 8.928 -0.382 -25.327 1.00 89.69 79 GLY A CA 1
ATOM 623 C C . GLY A 1 79 ? 8.035 0.074 -26.482 1.00 89.69 79 GLY A C 1
ATOM 624 O O . GLY A 1 79 ? 8.527 0.687 -27.427 1.00 89.69 79 GLY A O 1
ATOM 625 N N . ILE A 1 80 ? 6.720 -0.158 -26.390 1.00 92.94 80 ILE A N 1
ATOM 626 C CA . ILE A 1 80 ? 5.740 0.335 -27.372 1.00 92.94 80 ILE A CA 1
ATOM 627 C C . ILE A 1 80 ? 5.705 1.868 -27.376 1.00 92.94 80 ILE A C 1
ATOM 629 O O . ILE A 1 80 ? 5.673 2.480 -28.440 1.00 92.94 80 ILE A O 1
ATOM 633 N N . PHE A 1 81 ? 5.751 2.500 -26.204 1.00 92.69 81 PHE A N 1
ATOM 634 C CA . PHE A 1 81 ? 5.795 3.955 -26.094 1.00 92.69 81 PHE A CA 1
ATOM 635 C C . PHE A 1 81 ? 7.043 4.527 -26.783 1.00 92.69 81 PHE A C 1
ATOM 637 O O . PHE A 1 81 ? 6.925 5.358 -27.681 1.00 92.69 81 PHE A O 1
ATOM 644 N N . ILE A 1 82 ? 8.232 4.014 -26.452 1.00 92.81 82 ILE A N 1
ATOM 645 C CA . ILE A 1 82 ? 9.494 4.416 -27.094 1.00 92.81 82 ILE A CA 1
ATOM 646 C C . ILE A 1 82 ? 9.444 4.151 -28.603 1.00 92.81 82 ILE A C 1
ATOM 648 O O . ILE A 1 82 ? 9.895 4.986 -29.382 1.00 92.81 82 ILE A O 1
ATOM 652 N N . TYR A 1 83 ? 8.857 3.032 -29.035 1.00 93.38 83 TYR A N 1
ATOM 653 C CA . TYR A 1 83 ? 8.672 2.711 -30.448 1.00 93.38 83 TYR A CA 1
ATOM 654 C C . TYR A 1 83 ? 7.870 3.790 -31.183 1.00 93.38 83 TYR A C 1
ATOM 656 O O . TYR A 1 83 ? 8.356 4.341 -32.173 1.00 93.38 83 TYR A O 1
ATOM 664 N N . VAL A 1 84 ? 6.680 4.137 -30.681 1.00 93.88 84 VAL A N 1
ATOM 665 C CA . VAL A 1 84 ? 5.820 5.155 -31.304 1.00 93.88 84 VAL A CA 1
ATOM 666 C C . VAL A 1 84 ? 6.534 6.504 -31.365 1.00 93.88 84 VAL A C 1
ATOM 668 O O . VAL A 1 84 ? 6.596 7.120 -32.430 1.00 93.88 84 VAL A O 1
ATOM 671 N N . PHE A 1 85 ? 7.136 6.939 -30.257 1.00 91.44 85 PHE A N 1
ATOM 672 C CA . PHE A 1 85 ? 7.838 8.220 -30.214 1.00 91.44 85 PHE A CA 1
ATOM 673 C C . PHE A 1 85 ? 9.094 8.234 -31.086 1.00 91.44 85 PHE A C 1
ATOM 675 O O . PHE A 1 85 ? 9.358 9.250 -31.721 1.00 91.44 85 PHE A O 1
ATOM 682 N N . SER A 1 86 ? 9.823 7.121 -31.206 1.00 92.62 86 SER A N 1
ATOM 683 C CA . SER A 1 86 ? 10.989 7.038 -32.096 1.00 92.62 86 SER A CA 1
ATOM 684 C C . SER A 1 86 ? 10.611 7.331 -33.547 1.00 92.62 86 SER A C 1
ATOM 686 O O . SER A 1 86 ? 11.284 8.113 -34.210 1.00 92.62 86 SER A O 1
ATOM 688 N N . ILE A 1 87 ? 9.482 6.795 -34.020 1.00 91.62 87 ILE A N 1
ATOM 689 C CA . ILE A 1 87 ? 8.983 7.045 -35.375 1.00 91.62 87 ILE A CA 1
ATOM 690 C C . ILE A 1 87 ? 8.567 8.508 -35.536 1.00 91.62 87 ILE A C 1
ATOM 692 O O . ILE A 1 87 ? 8.915 9.131 -36.539 1.00 91.62 87 ILE A O 1
ATOM 696 N N . ILE A 1 88 ? 7.855 9.065 -34.552 1.00 92.31 88 ILE A N 1
ATOM 697 C CA . ILE A 1 88 ? 7.436 10.472 -34.565 1.00 92.31 88 ILE A CA 1
ATOM 698 C C . ILE A 1 88 ? 8.660 11.393 -34.638 1.00 92.31 88 ILE A C 1
ATOM 700 O O . ILE A 1 88 ? 8.699 12.281 -35.486 1.00 92.31 88 ILE A O 1
ATOM 704 N N . PHE A 1 89 ? 9.682 11.167 -33.808 1.00 90.12 89 PHE A N 1
ATOM 705 C CA . PHE A 1 89 ? 10.893 11.986 -33.809 1.00 90.12 89 PHE A CA 1
ATOM 706 C C . PHE A 1 89 ? 11.667 11.878 -35.122 1.00 90.12 89 PHE A C 1
ATOM 708 O O . PHE A 1 89 ? 12.057 12.912 -35.658 1.00 90.12 89 PHE A O 1
ATOM 715 N N . ILE A 1 90 ? 11.819 10.680 -35.695 1.00 89.38 90 ILE A N 1
ATOM 716 C CA . ILE A 1 90 ? 12.453 10.512 -37.015 1.00 89.38 90 ILE A CA 1
ATOM 717 C C . ILE A 1 90 ? 11.695 11.304 -38.092 1.00 89.38 90 ILE A C 1
ATOM 719 O O . ILE A 1 90 ? 12.313 11.940 -38.942 1.00 89.38 90 ILE A O 1
ATOM 723 N N . GLN A 1 91 ? 10.357 11.291 -38.064 1.00 88.75 91 GLN A N 1
ATOM 724 C CA . GLN A 1 91 ? 9.543 12.014 -39.046 1.00 88.75 91 GLN A CA 1
ATOM 725 C C . GLN A 1 91 ? 9.609 13.534 -38.866 1.00 88.75 91 GLN A C 1
ATOM 727 O O . GLN A 1 91 ? 9.721 14.255 -39.854 1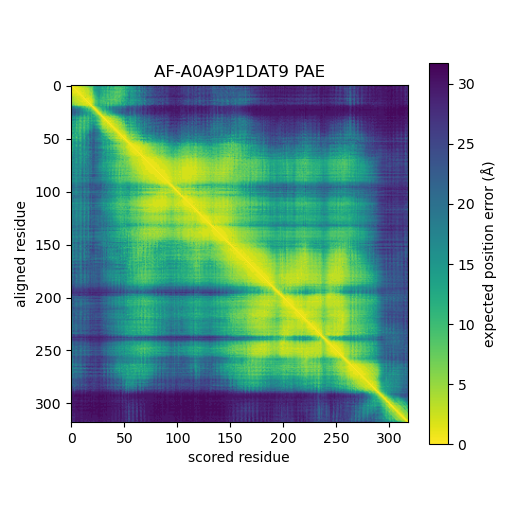.00 88.75 91 GLN A O 1
ATOM 732 N N . LEU A 1 92 ? 9.551 14.021 -37.625 1.00 89.50 92 LEU A N 1
ATOM 733 C CA . LEU A 1 92 ? 9.548 15.454 -37.321 1.00 89.50 92 LEU A CA 1
ATOM 734 C C . LEU A 1 92 ? 10.921 16.109 -37.471 1.00 89.50 92 LEU A C 1
ATOM 736 O O . LEU A 1 92 ? 10.998 17.300 -37.754 1.00 89.50 92 LEU A O 1
ATOM 740 N N . THR A 1 93 ? 11.998 15.353 -37.258 1.00 88.25 93 THR A N 1
ATOM 741 C CA . THR A 1 93 ? 13.375 15.870 -37.330 1.00 88.25 93 THR A CA 1
ATOM 742 C C . THR A 1 93 ? 14.041 15.624 -38.679 1.00 88.25 93 THR A C 1
ATOM 744 O O . THR A 1 93 ? 15.226 15.929 -38.841 1.00 88.25 93 THR A O 1
ATOM 747 N N . ARG A 1 94 ? 13.286 15.120 -39.662 1.00 82.25 94 ARG A N 1
ATOM 748 C CA . ARG A 1 94 ? 13.763 14.959 -41.034 1.00 82.25 94 ARG A CA 1
ATOM 749 C C . ARG A 1 94 ? 14.245 16.313 -41.566 1.00 82.25 94 ARG A C 1
ATOM 751 O O . ARG A 1 94 ? 13.577 17.323 -41.373 1.00 82.25 94 ARG A O 1
ATOM 758 N N . ASP A 1 95 ? 15.427 16.323 -42.176 1.00 82.69 95 ASP A N 1
ATOM 759 C CA . ASP A 1 95 ? 16.089 17.515 -42.731 1.00 82.69 95 ASP A CA 1
ATOM 760 C C . ASP A 1 95 ? 16.552 18.561 -41.690 1.00 82.69 95 ASP A C 1
ATOM 762 O O . ASP A 1 95 ? 16.849 19.708 -42.030 1.00 82.69 95 ASP A O 1
ATOM 766 N N . THR A 1 96 ? 16.664 18.170 -40.414 1.00 87.81 96 THR A N 1
ATOM 767 C CA . THR A 1 96 ? 17.254 18.999 -39.347 1.00 87.81 96 THR A CA 1
ATOM 768 C C . THR A 1 96 ? 18.597 18.440 -38.873 1.00 87.81 96 THR A C 1
ATOM 770 O O . THR A 1 96 ? 18.805 17.229 -38.829 1.00 87.81 96 THR A O 1
ATOM 773 N N . THR A 1 97 ? 19.487 19.316 -38.399 1.00 85.25 97 THR A N 1
ATOM 774 C CA . THR A 1 97 ? 20.797 18.926 -37.837 1.00 85.25 97 THR A CA 1
ATOM 775 C C . THR A 1 97 ? 20.692 18.033 -36.592 1.00 85.25 97 THR A C 1
ATOM 777 O O . THR A 1 97 ? 21.619 17.288 -36.276 1.00 85.25 97 THR A O 1
ATOM 780 N N . LEU A 1 98 ? 19.560 18.091 -35.879 1.00 82.12 98 LEU A N 1
ATOM 781 C CA . LEU A 1 98 ? 19.236 17.228 -34.739 1.00 82.12 98 LEU A CA 1
ATOM 782 C C . LEU A 1 98 ? 18.888 15.802 -35.181 1.00 82.12 98 LEU A C 1
ATOM 784 O O . LEU A 1 98 ? 19.344 14.843 -34.553 1.00 82.12 98 LEU A O 1
ATOM 788 N N . GLY A 1 99 ? 18.115 15.671 -36.262 1.00 81.81 99 GLY A N 1
ATOM 789 C CA . GLY A 1 99 ? 17.732 14.382 -36.835 1.00 81.81 99 GLY A CA 1
ATOM 790 C C . GLY A 1 99 ? 18.943 13.585 -37.304 1.00 81.81 99 GLY A C 1
ATOM 791 O O . GLY A 1 99 ? 19.077 12.409 -36.971 1.00 81.81 99 GLY A O 1
ATOM 792 N N . ASP A 1 100 ? 19.890 14.252 -37.962 1.00 82.50 100 ASP A N 1
ATOM 793 C CA . ASP A 1 100 ? 21.109 13.607 -38.456 1.00 82.50 100 ASP A CA 1
ATOM 794 C C . ASP A 1 100 ? 22.008 13.086 -37.328 1.00 82.50 100 ASP A C 1
ATOM 796 O O . ASP A 1 100 ? 22.653 12.048 -37.489 1.00 82.50 100 ASP A O 1
ATOM 800 N N . LYS A 1 101 ? 22.027 13.774 -36.178 1.00 83.38 101 LYS A N 1
ATOM 801 C CA . LYS A 1 101 ? 22.886 13.425 -35.039 1.00 83.38 101 LYS A CA 1
ATOM 802 C C . LYS A 1 101 ? 22.306 12.325 -34.146 1.00 83.38 101 LYS A C 1
ATOM 804 O O . LYS A 1 101 ? 23.065 11.498 -33.651 1.00 83.38 101 LYS A O 1
ATOM 809 N N . TYR A 1 102 ? 20.995 12.336 -33.907 1.00 83.38 102 TYR A N 1
ATOM 810 C CA . TYR A 1 102 ? 20.357 11.487 -32.891 1.00 83.38 102 TYR A CA 1
ATOM 811 C C . TYR A 1 102 ? 19.300 10.527 -33.450 1.00 83.38 102 TYR A C 1
ATOM 813 O O . TYR A 1 102 ? 19.038 9.487 -32.847 1.00 83.38 102 TYR A O 1
ATOM 821 N N . PHE A 1 103 ? 18.703 10.847 -34.602 1.00 86.44 103 PHE A N 1
ATOM 822 C CA . PHE A 1 103 ? 17.539 10.143 -35.148 1.00 86.44 103 PHE A CA 1
ATOM 823 C C . PHE A 1 103 ? 17.771 9.609 -36.571 1.00 86.44 103 PHE A C 1
ATOM 825 O O . PHE A 1 103 ? 16.866 9.576 -37.402 1.00 86.44 103 PHE A O 1
ATOM 832 N N . THR A 1 104 ? 18.995 9.157 -36.866 1.00 80.12 104 THR A N 1
ATOM 833 C CA . THR A 1 104 ? 19.391 8.717 -38.215 1.00 80.12 104 THR A CA 1
ATOM 834 C C . THR A 1 104 ? 18.784 7.365 -38.599 1.00 80.12 104 THR A C 1
ATOM 836 O O . THR A 1 104 ? 18.370 7.145 -39.736 1.00 80.12 104 THR A O 1
ATOM 839 N N . ARG A 1 105 ? 18.759 6.414 -37.656 1.00 85.19 105 ARG A N 1
ATOM 840 C CA . ARG A 1 105 ? 18.207 5.063 -37.842 1.00 85.19 105 ARG A CA 1
ATOM 841 C C . ARG A 1 105 ? 17.195 4.769 -36.752 1.00 85.19 105 ARG A C 1
ATOM 843 O O . ARG A 1 105 ? 17.331 5.246 -35.629 1.00 85.19 105 ARG A O 1
ATOM 850 N N . PHE A 1 106 ? 16.229 3.914 -37.066 1.00 87.12 106 PHE A N 1
ATOM 851 C CA . PHE A 1 106 ? 15.205 3.482 -36.118 1.00 87.12 106 PHE A CA 1
ATOM 852 C C . PHE A 1 106 ? 15.799 2.910 -34.816 1.00 87.12 106 PHE A C 1
ATOM 854 O O . PHE A 1 106 ? 15.428 3.352 -33.732 1.00 87.12 106 PHE A O 1
ATOM 861 N N . THR A 1 107 ? 16.787 2.014 -34.905 1.00 85.44 107 THR A N 1
ATOM 862 C CA . THR A 1 107 ? 17.440 1.425 -33.722 1.00 85.44 107 THR A CA 1
ATOM 863 C C . THR A 1 107 ? 18.204 2.460 -32.893 1.00 85.44 107 THR A C 1
ATOM 865 O O . THR A 1 107 ? 18.081 2.464 -31.673 1.00 85.44 107 THR A O 1
ATOM 868 N N . GLU A 1 108 ? 18.932 3.371 -33.545 1.00 85.62 108 GLU A N 1
ATOM 869 C CA . GLU A 1 108 ? 19.671 4.454 -32.872 1.00 85.62 108 GLU A CA 1
ATOM 870 C C . GLU A 1 108 ? 18.728 5.457 -32.203 1.00 85.62 108 GLU A C 1
ATOM 872 O O . GLU A 1 108 ? 19.004 5.943 -31.111 1.00 85.62 108 GLU A O 1
ATOM 877 N N . SER A 1 109 ? 17.573 5.712 -32.819 1.00 89.94 109 SER A N 1
ATOM 878 C CA . SER A 1 109 ? 16.525 6.581 -32.277 1.00 89.94 109 SER A CA 1
ATOM 879 C C . SER A 1 109 ? 15.887 5.973 -31.033 1.00 89.94 109 SER A C 1
ATOM 881 O O . SER A 1 109 ? 15.690 6.661 -30.036 1.00 89.94 109 SER A O 1
ATOM 883 N N . MET A 1 110 ? 15.590 4.669 -31.065 1.00 90.06 110 MET A N 1
ATOM 884 C CA . MET A 1 110 ? 15.091 3.951 -29.891 1.00 90.06 110 MET A CA 1
ATOM 885 C C . MET A 1 110 ? 16.135 3.902 -28.773 1.00 90.06 110 MET A C 1
ATOM 887 O O . MET A 1 110 ? 15.783 4.122 -27.616 1.00 90.06 110 MET A O 1
ATOM 891 N N . LEU A 1 111 ? 17.406 3.642 -29.105 1.00 88.44 111 LEU A N 1
ATOM 892 C CA . LEU A 1 111 ? 18.504 3.611 -28.137 1.00 88.44 111 LEU A CA 1
ATOM 893 C C . LEU A 1 111 ? 18.728 4.991 -27.508 1.00 88.44 111 LEU A C 1
ATOM 895 O O . LEU A 1 111 ? 18.862 5.085 -26.296 1.00 88.44 111 LEU A O 1
ATOM 899 N N . THR A 1 112 ? 18.703 6.053 -28.312 1.00 89.44 112 THR A N 1
ATOM 900 C CA . THR A 1 112 ? 18.841 7.444 -27.857 1.00 89.44 112 THR A CA 1
ATOM 901 C C . THR A 1 112 ? 17.663 7.846 -26.972 1.00 89.44 112 THR A C 1
ATOM 903 O O . THR A 1 112 ? 17.871 8.384 -25.896 1.00 89.44 112 THR A O 1
ATOM 906 N N . LEU A 1 113 ? 16.416 7.529 -27.336 1.00 90.62 113 LEU A N 1
ATOM 907 C CA . LEU A 1 113 ? 15.273 7.811 -26.455 1.00 90.62 113 LEU A CA 1
ATOM 908 C C . LEU A 1 113 ? 15.342 7.017 -25.147 1.00 90.62 113 LEU A C 1
ATOM 910 O O . LEU A 1 113 ? 14.988 7.531 -24.091 1.00 90.62 113 LEU A O 1
ATOM 914 N N . LEU A 1 114 ? 15.817 5.775 -25.185 1.00 89.12 114 LEU A N 1
ATOM 915 C CA . LEU A 1 114 ? 15.959 4.977 -23.976 1.00 89.12 114 LEU A CA 1
ATOM 916 C C . LEU A 1 114 ? 17.105 5.476 -23.080 1.00 89.12 114 LEU A C 1
ATOM 918 O O . LEU A 1 114 ? 16.924 5.613 -21.874 1.00 89.12 114 LEU A O 1
ATOM 922 N N . LEU A 1 115 ? 18.279 5.738 -23.647 1.00 88.62 115 LEU A N 1
ATOM 923 C CA . LEU A 1 115 ? 19.462 6.130 -22.888 1.00 88.62 115 LEU A CA 1
ATOM 924 C C . LEU A 1 115 ? 19.460 7.617 -22.552 1.00 88.62 115 LEU A C 1
ATOM 926 O O . LEU A 1 115 ? 19.661 7.958 -21.402 1.00 88.62 115 LEU A O 1
ATOM 930 N N . ASP A 1 116 ? 19.201 8.508 -23.499 1.00 87.94 116 ASP A N 1
ATOM 931 C CA . ASP A 1 116 ? 19.296 9.950 -23.258 1.00 87.94 116 ASP A CA 1
ATOM 932 C C . ASP A 1 116 ? 18.016 10.544 -22.644 1.00 87.94 116 ASP A C 1
ATOM 934 O O . ASP A 1 116 ? 18.098 11.586 -21.998 1.00 87.94 116 ASP A O 1
ATOM 938 N N . ALA A 1 117 ? 16.842 9.907 -22.797 1.00 86.94 117 ALA A N 1
ATOM 939 C CA . ALA A 1 117 ? 15.592 10.414 -22.205 1.00 86.94 117 ALA A CA 1
ATOM 940 C C . ALA A 1 117 ? 15.138 9.661 -20.942 1.00 86.94 117 ALA A C 1
ATOM 942 O O . ALA A 1 117 ? 14.645 10.300 -20.015 1.00 86.94 117 ALA A O 1
ATOM 943 N N . VAL A 1 118 ? 15.280 8.328 -20.880 1.00 86.75 118 VAL A N 1
ATOM 944 C CA . VAL A 1 118 ? 14.852 7.545 -19.699 1.00 86.75 118 VAL A CA 1
ATOM 945 C C . VAL A 1 118 ? 15.986 7.369 -18.686 1.00 86.75 118 VAL A C 1
ATOM 947 O O . VAL A 1 118 ? 15.739 7.448 -17.485 1.00 86.75 118 VAL A O 1
ATOM 950 N N . LEU A 1 119 ? 17.221 7.138 -19.144 1.00 86.88 119 LEU A N 1
ATOM 951 C CA . LEU A 1 119 ? 18.386 6.871 -18.285 1.00 86.88 119 LEU A CA 1
ATOM 952 C C . LEU A 1 119 ? 19.579 7.801 -18.597 1.00 86.88 119 LEU A C 1
ATOM 954 O O . LEU A 1 119 ? 20.677 7.296 -18.862 1.00 86.88 119 LEU A O 1
ATOM 958 N N . PRO A 1 120 ? 19.397 9.140 -18.562 1.00 85.50 120 PRO A N 1
ATOM 959 C CA . PRO A 1 120 ? 20.368 10.106 -19.091 1.00 85.50 120 PRO A CA 1
ATOM 960 C C . PRO A 1 120 ? 21.763 9.951 -18.481 1.00 85.50 120 PRO A C 1
ATOM 962 O O . PRO A 1 120 ? 22.760 10.046 -19.196 1.00 85.50 120 PRO A O 1
ATOM 965 N N . ASP A 1 121 ? 21.836 9.621 -17.191 1.00 87.19 121 ASP A N 1
ATOM 966 C CA . ASP A 1 121 ? 23.093 9.459 -16.453 1.00 87.19 121 ASP A CA 1
ATOM 967 C C . ASP A 1 121 ? 23.956 8.290 -16.958 1.00 87.19 121 ASP A C 1
ATOM 969 O O . ASP A 1 121 ? 25.167 8.269 -16.748 1.00 87.19 121 ASP A O 1
ATOM 973 N N . LEU A 1 122 ? 23.351 7.305 -17.629 1.00 86.31 122 LEU A N 1
ATOM 974 C CA . LEU A 1 122 ? 24.029 6.092 -18.100 1.00 86.31 122 LEU A CA 1
ATOM 975 C C . LEU A 1 122 ? 24.338 6.125 -19.601 1.00 86.31 122 LEU A C 1
ATOM 977 O O . LEU A 1 122 ? 25.011 5.227 -20.107 1.00 86.31 122 LEU A O 1
ATOM 981 N N . SER A 1 123 ? 23.862 7.147 -20.312 1.00 88.31 123 SER A N 1
ATOM 982 C CA . SER A 1 123 ? 23.979 7.270 -21.766 1.00 88.31 123 SER A CA 1
ATOM 983 C C . SER A 1 123 ? 25.429 7.277 -22.257 1.00 88.31 123 SER A C 1
ATOM 985 O O . SER A 1 123 ? 25.787 6.482 -23.126 1.00 88.31 123 SER A O 1
ATOM 987 N N . VAL A 1 124 ? 26.274 8.126 -21.667 1.00 88.75 124 VAL A N 1
ATOM 988 C CA . VAL A 1 124 ? 27.690 8.285 -22.034 1.00 88.75 124 VAL A CA 1
ATOM 989 C C . VAL A 1 124 ? 28.445 6.977 -21.813 1.00 88.75 124 VAL A C 1
ATOM 991 O O . VAL A 1 124 ? 29.079 6.461 -22.728 1.00 88.75 124 VAL A O 1
ATOM 994 N N . PHE A 1 125 ? 28.277 6.387 -20.630 1.00 88.06 125 PHE A N 1
ATOM 995 C CA . PHE A 1 125 ? 28.914 5.127 -20.259 1.00 88.06 125 PHE A CA 1
ATOM 996 C C . PHE A 1 125 ? 28.499 3.967 -21.176 1.00 88.06 125 PHE A C 1
ATOM 998 O O . PHE A 1 125 ? 29.328 3.160 -21.590 1.00 88.06 125 PHE A O 1
ATOM 1005 N N . MET A 1 126 ? 27.217 3.885 -21.539 1.00 87.88 126 MET A N 1
ATOM 1006 C CA . MET A 1 126 ? 26.739 2.834 -22.436 1.00 87.88 126 MET A CA 1
ATOM 1007 C C . MET A 1 126 ? 27.251 2.992 -23.865 1.00 87.88 126 MET A C 1
ATOM 1009 O O . MET A 1 126 ? 27.538 1.980 -24.501 1.00 87.88 126 MET A O 1
ATOM 1013 N N . ARG A 1 127 ? 27.393 4.224 -24.366 1.00 86.06 127 ARG A N 1
ATOM 1014 C CA . ARG A 1 127 ? 27.961 4.480 -25.698 1.00 86.06 127 ARG A CA 1
ATOM 1015 C C . ARG A 1 127 ? 29.430 4.045 -25.770 1.00 86.06 127 ARG A C 1
ATOM 1017 O O . ARG A 1 127 ? 29.784 3.349 -26.713 1.00 86.06 127 ARG A O 1
ATOM 1024 N N . GLU A 1 128 ? 30.228 4.317 -24.735 1.00 88.94 128 GLU A N 1
ATOM 1025 C CA . GLU A 1 128 ? 31.623 3.843 -24.648 1.00 88.94 128 GLU A CA 1
ATOM 1026 C C . GLU A 1 128 ? 31.728 2.307 -24.666 1.00 88.94 128 GLU A C 1
ATOM 1028 O O . GLU A 1 128 ? 32.592 1.739 -25.329 1.00 88.94 128 GLU A O 1
ATOM 1033 N N . ILE A 1 129 ? 30.816 1.603 -23.984 1.00 89.12 129 ILE A N 1
ATOM 1034 C CA . ILE A 1 129 ? 30.812 0.130 -23.962 1.00 89.12 129 ILE A CA 1
ATOM 1035 C C . ILE A 1 129 ? 30.386 -0.464 -25.312 1.00 89.12 129 ILE A C 1
ATOM 1037 O O . ILE A 1 129 ? 30.854 -1.540 -25.695 1.00 89.12 129 ILE A O 1
ATOM 1041 N N . ILE A 1 130 ? 29.472 0.201 -26.025 1.00 87.75 130 ILE A N 1
ATOM 1042 C CA . ILE A 1 130 ? 29.018 -0.241 -27.350 1.00 87.75 130 ILE A CA 1
ATOM 1043 C C . ILE A 1 130 ? 30.189 -0.278 -28.338 1.00 87.75 130 ILE A C 1
ATOM 1045 O O . ILE A 1 130 ? 30.269 -1.230 -29.120 1.00 87.75 130 ILE A O 1
ATOM 1049 N N . ASP A 1 131 ? 31.115 0.677 -28.238 1.00 87.94 131 ASP A N 1
ATOM 1050 C CA . ASP A 1 131 ? 32.291 0.764 -29.109 1.00 87.94 131 ASP A CA 1
ATOM 1051 C C . ASP A 1 131 ? 33.312 -0.366 -28.859 1.00 87.94 131 ASP A C 1
ATOM 1053 O O . ASP A 1 131 ? 33.962 -0.831 -29.796 1.00 87.94 131 ASP A O 1
ATOM 1057 N N . GLU A 1 132 ? 33.407 -0.880 -27.628 1.00 88.75 132 GLU A N 1
ATOM 1058 C CA . GLU A 1 132 ? 34.296 -2.000 -27.264 1.00 88.75 132 GLU A CA 1
ATOM 1059 C C . GLU A 1 132 ? 33.769 -3.365 -27.739 1.00 88.75 132 GLU A C 1
ATOM 1061 O O . GLU A 1 132 ? 34.532 -4.276 -28.081 1.00 88.75 132 GLU A O 1
ATOM 1066 N N . GLY A 1 133 ? 32.446 -3.543 -27.773 1.00 88.56 133 GLY A N 1
ATOM 1067 C CA . GLY A 1 133 ? 31.852 -4.740 -28.355 1.00 88.56 133 GLY A CA 1
ATOM 1068 C C . GLY A 1 133 ? 30.410 -5.021 -27.951 1.00 88.56 133 GLY A C 1
ATOM 1069 O O . GLY A 1 133 ? 30.023 -4.965 -26.783 1.00 88.56 133 GLY A O 1
ATOM 1070 N N . ALA A 1 134 ? 29.625 -5.483 -28.927 1.00 85.00 134 ALA A N 1
ATOM 1071 C CA . ALA A 1 134 ? 28.193 -5.738 -28.772 1.00 85.00 134 ALA A CA 1
ATOM 1072 C C . ALA A 1 134 ? 27.841 -6.722 -27.640 1.00 85.00 134 ALA A C 1
ATOM 1074 O O . ALA A 1 134 ? 26.836 -6.542 -26.959 1.00 85.00 134 ALA A O 1
ATOM 1075 N N . VAL A 1 135 ? 28.653 -7.760 -27.400 1.00 86.62 135 VAL A N 1
ATOM 1076 C CA . VAL A 1 135 ? 28.379 -8.736 -26.326 1.00 86.62 135 VAL A CA 1
ATOM 1077 C C . VAL A 1 135 ? 28.523 -8.092 -24.947 1.00 86.62 135 VAL A C 1
ATOM 1079 O O . VAL A 1 135 ? 27.698 -8.340 -24.068 1.00 86.62 135 VAL A O 1
ATOM 1082 N N . VAL A 1 136 ? 29.541 -7.248 -24.762 1.00 85.19 136 VAL A N 1
ATOM 1083 C CA . VAL A 1 136 ? 29.765 -6.524 -23.504 1.00 85.19 136 VAL A CA 1
ATOM 1084 C C . VAL A 1 136 ? 28.645 -5.508 -23.299 1.00 85.19 136 VAL A C 1
ATOM 1086 O O . VAL A 1 136 ? 28.058 -5.472 -22.220 1.00 85.19 136 VAL A O 1
ATOM 1089 N N . ALA A 1 137 ? 28.263 -4.786 -24.356 1.00 86.06 137 ALA A N 1
ATOM 1090 C CA . ALA A 1 137 ? 27.139 -3.857 -24.335 1.00 86.06 137 ALA A CA 1
ATOM 1091 C C . ALA A 1 137 ? 25.817 -4.530 -23.961 1.00 86.06 137 ALA A C 1
ATOM 1093 O O . ALA A 1 137 ? 25.106 -4.020 -23.105 1.00 86.06 137 ALA A O 1
ATOM 1094 N N . ILE A 1 138 ? 25.499 -5.700 -24.524 1.00 86.75 138 ILE A N 1
ATOM 1095 C CA . ILE A 1 138 ? 24.270 -6.435 -24.187 1.00 86.75 138 ILE A CA 1
ATOM 1096 C C . ILE A 1 138 ? 24.276 -6.871 -22.717 1.00 86.75 138 ILE A C 1
ATOM 1098 O O . ILE A 1 138 ? 23.277 -6.694 -22.022 1.00 86.75 138 ILE A O 1
ATOM 1102 N N . VAL A 1 139 ? 25.388 -7.423 -22.220 1.00 85.50 139 VAL A N 1
ATOM 1103 C CA . VAL A 1 139 ? 25.490 -7.851 -20.815 1.00 85.50 139 VAL A CA 1
ATOM 1104 C C . VAL A 1 139 ? 25.365 -6.654 -19.868 1.00 85.50 139 VAL A C 1
ATOM 1106 O O . VAL A 1 139 ? 24.627 -6.727 -18.885 1.00 85.50 139 VAL A O 1
ATOM 1109 N N . MET A 1 140 ? 26.033 -5.544 -20.183 1.00 86.75 140 MET A N 1
ATOM 1110 C CA . MET A 1 140 ? 25.969 -4.310 -19.399 1.00 86.75 140 MET A CA 1
ATOM 1111 C C . MET A 1 140 ? 24.588 -3.662 -19.443 1.00 86.75 140 MET A C 1
ATOM 1113 O O . MET A 1 140 ? 24.077 -3.235 -18.410 1.00 86.75 140 MET A O 1
ATOM 1117 N N . PHE A 1 141 ? 23.938 -3.664 -20.602 1.00 85.94 141 PHE A N 1
ATOM 1118 C CA . PHE A 1 141 ? 22.579 -3.167 -20.762 1.00 85.94 141 PHE A CA 1
ATOM 1119 C C . PHE A 1 141 ? 21.583 -3.973 -19.921 1.00 85.94 141 PHE A C 1
ATOM 1121 O O . PHE A 1 141 ? 20.763 -3.391 -19.216 1.00 85.94 141 PHE A O 1
ATOM 1128 N N . VAL A 1 142 ? 21.686 -5.308 -19.921 1.00 84.56 142 VAL A N 1
ATOM 1129 C CA . VAL A 1 142 ? 20.859 -6.168 -19.059 1.00 84.56 142 VAL A CA 1
ATOM 1130 C C . VAL A 1 142 ? 21.138 -5.892 -17.581 1.00 84.56 142 VAL A C 1
ATOM 1132 O O . VAL A 1 142 ? 20.196 -5.818 -16.797 1.00 84.56 142 VAL A O 1
ATOM 1135 N N . PHE A 1 143 ? 22.402 -5.702 -17.191 1.00 85.88 143 PHE A N 1
ATOM 1136 C CA . PHE A 1 143 ? 22.754 -5.343 -15.816 1.00 85.88 143 PHE A CA 1
ATOM 1137 C C . PHE A 1 143 ? 22.133 -4.007 -15.394 1.00 85.88 143 PHE A C 1
ATOM 1139 O O . PHE A 1 143 ? 21.528 -3.938 -14.329 1.00 85.88 143 PHE A O 1
ATOM 1146 N N . ILE A 1 144 ? 22.235 -2.973 -16.232 1.00 84.44 144 ILE A N 1
ATOM 1147 C CA . ILE A 1 144 ? 21.652 -1.655 -15.966 1.00 84.44 144 ILE A CA 1
ATOM 1148 C C . ILE A 1 144 ? 20.135 -1.741 -15.885 1.00 84.44 144 ILE A C 1
ATOM 1150 O O . ILE A 1 144 ? 19.565 -1.215 -14.938 1.00 84.44 144 ILE A O 1
ATOM 1154 N N . LEU A 1 145 ? 19.488 -2.417 -16.837 1.00 79.50 145 LEU A N 1
ATOM 1155 C CA . LEU A 1 145 ? 18.035 -2.553 -16.863 1.00 79.50 145 LEU A CA 1
ATOM 1156 C C . LEU A 1 145 ? 17.556 -3.290 -15.612 1.00 79.50 145 LEU A C 1
ATOM 1158 O O . LEU A 1 145 ? 16.668 -2.806 -14.920 1.00 79.50 145 LEU A O 1
ATOM 1162 N N . LEU A 1 146 ? 18.181 -4.417 -15.259 1.00 77.19 146 LEU A N 1
ATOM 1163 C CA . LEU A 1 146 ? 17.851 -5.128 -14.027 1.00 77.19 146 LEU A CA 1
ATOM 1164 C C . LEU A 1 146 ? 18.150 -4.278 -12.790 1.00 77.19 146 LEU A C 1
ATOM 1166 O O . LEU A 1 146 ? 17.319 -4.233 -11.894 1.00 77.19 146 LEU A O 1
ATOM 1170 N N . GLY A 1 147 ? 19.285 -3.588 -12.729 1.00 78.62 147 GLY A N 1
ATOM 1171 C CA . GLY A 1 147 ? 19.680 -2.767 -11.589 1.00 78.62 147 GLY A CA 1
ATOM 1172 C C . GLY A 1 147 ? 18.750 -1.577 -11.370 1.00 78.62 147 GLY A C 1
ATOM 1173 O O . GLY A 1 147 ? 18.161 -1.459 -10.299 1.00 78.62 147 GLY A O 1
ATOM 1174 N N . SER A 1 148 ? 18.575 -0.725 -12.382 1.00 78.19 148 SER A N 1
ATOM 1175 C CA . SER A 1 148 ? 17.769 0.495 -12.286 1.00 78.19 148 SER A CA 1
ATOM 1176 C C . SER A 1 148 ? 16.296 0.175 -12.061 1.00 78.19 148 SER A C 1
ATOM 1178 O O . SER A 1 148 ? 15.695 0.722 -11.139 1.00 78.19 148 SER A O 1
ATOM 1180 N N . VAL A 1 149 ? 15.734 -0.772 -12.821 1.00 73.62 149 VAL A N 1
ATOM 1181 C CA . VAL A 1 149 ? 14.318 -1.144 -12.720 1.00 73.62 149 VAL A CA 1
ATOM 1182 C C . VAL A 1 149 ? 14.047 -1.909 -11.428 1.00 73.62 149 VAL A C 1
ATOM 1184 O O . VAL A 1 149 ? 13.076 -1.604 -10.746 1.00 73.62 149 VAL A O 1
ATOM 1187 N N . THR A 1 150 ? 14.889 -2.873 -11.037 1.00 73.12 150 THR A N 1
ATOM 1188 C CA . THR A 1 150 ? 14.637 -3.661 -9.813 1.00 73.12 150 THR A CA 1
ATOM 1189 C C . THR A 1 150 ? 14.845 -2.826 -8.554 1.00 73.12 150 THR A C 1
ATOM 1191 O O . THR A 1 150 ? 14.030 -2.922 -7.641 1.00 73.12 150 THR A O 1
ATOM 1194 N N . MET A 1 151 ? 15.886 -1.984 -8.499 1.00 74.69 151 MET A N 1
ATOM 1195 C CA . MET A 1 151 ? 16.131 -1.124 -7.334 1.00 74.69 151 MET A CA 1
ATOM 1196 C C . MET A 1 151 ? 15.034 -0.067 -7.173 1.00 74.69 151 MET A C 1
ATOM 1198 O O . MET A 1 151 ? 14.475 0.046 -6.083 1.00 74.69 151 MET A O 1
ATOM 1202 N N . MET A 1 152 ? 14.670 0.654 -8.246 1.00 76.88 152 MET A N 1
ATOM 12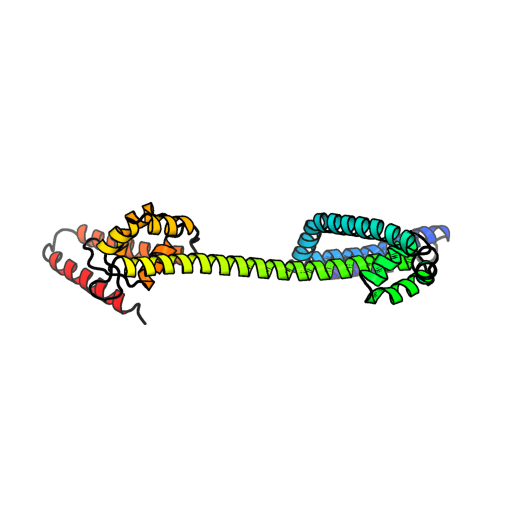03 C CA . MET A 1 152 ? 13.559 1.621 -8.209 1.00 76.88 152 MET A CA 1
ATOM 1204 C C . MET A 1 152 ? 12.247 0.939 -7.824 1.00 76.88 152 MET A C 1
ATOM 1206 O O . MET A 1 152 ? 11.568 1.390 -6.905 1.00 76.88 152 MET A O 1
ATOM 1210 N N . ASN A 1 153 ? 11.902 -0.176 -8.473 1.00 71.81 153 ASN A N 1
ATOM 1211 C CA . ASN A 1 153 ? 10.624 -0.843 -8.226 1.00 71.81 153 ASN A CA 1
ATOM 1212 C C . ASN A 1 153 ? 10.543 -1.459 -6.823 1.00 71.81 153 ASN A C 1
ATOM 1214 O O . ASN A 1 153 ? 9.455 -1.502 -6.253 1.00 71.81 153 ASN A O 1
ATOM 1218 N N . MET A 1 154 ? 11.662 -1.905 -6.242 1.00 78.25 154 MET A N 1
ATOM 1219 C CA . MET A 1 154 ? 11.692 -2.371 -4.854 1.00 78.25 154 MET A CA 1
ATOM 1220 C C . MET A 1 154 ? 11.502 -1.210 -3.868 1.00 78.25 154 MET A C 1
ATOM 1222 O O . MET A 1 154 ? 10.701 -1.335 -2.945 1.00 78.25 154 MET A O 1
ATOM 1226 N N . LEU A 1 155 ? 12.178 -0.073 -4.074 1.00 72.69 155 LEU A N 1
ATOM 1227 C CA . LEU A 1 155 ? 12.042 1.106 -3.210 1.00 72.69 155 LEU A CA 1
ATOM 1228 C C . LEU A 1 155 ? 10.622 1.682 -3.267 1.00 72.69 155 LEU A C 1
ATOM 1230 O O . LEU A 1 155 ? 10.012 1.923 -2.228 1.00 72.69 155 LEU A O 1
ATOM 1234 N N . VAL A 1 156 ? 10.068 1.839 -4.472 1.00 77.44 156 VAL A N 1
ATOM 1235 C CA . VAL A 1 156 ? 8.676 2.269 -4.663 1.00 77.44 156 VAL A CA 1
ATOM 1236 C C . VAL A 1 156 ? 7.714 1.255 -4.044 1.00 77.44 156 VAL A C 1
ATOM 1238 O O . VAL A 1 156 ? 6.756 1.660 -3.397 1.00 77.44 156 VAL A O 1
ATOM 1241 N N . GLY A 1 157 ? 7.985 -0.049 -4.166 1.00 82.38 157 GLY A N 1
ATOM 1242 C CA . GLY A 1 157 ? 7.186 -1.100 -3.534 1.00 82.38 157 GLY A CA 1
ATOM 1243 C C . GLY A 1 157 ? 7.102 -0.958 -2.012 1.00 82.38 157 GLY A C 1
ATOM 1244 O O . GLY A 1 157 ? 6.000 -0.942 -1.470 1.00 82.38 157 GLY A O 1
ATOM 1245 N N . VAL A 1 158 ? 8.243 -0.778 -1.338 1.00 83.00 158 VAL A N 1
ATOM 1246 C CA . VAL A 1 158 ? 8.290 -0.571 0.122 1.00 83.00 158 VAL A CA 1
ATOM 1247 C C . VAL A 1 158 ? 7.579 0.725 0.521 1.00 83.00 158 VAL A C 1
ATOM 1249 O O . VAL A 1 158 ? 6.809 0.730 1.477 1.00 83.00 158 VAL A O 1
ATOM 1252 N N . LEU A 1 159 ? 7.777 1.821 -0.221 1.00 75.12 159 LEU A N 1
ATOM 1253 C CA . LEU A 1 159 ? 7.080 3.079 0.065 1.00 75.12 159 LEU A CA 1
ATOM 1254 C C . LEU A 1 159 ? 5.563 2.941 -0.092 1.00 75.12 159 LEU A C 1
ATOM 1256 O O . LEU A 1 159 ? 4.820 3.414 0.761 1.00 75.12 159 LEU A O 1
ATOM 1260 N N . VAL A 1 160 ? 5.095 2.268 -1.144 1.00 84.19 160 VAL A N 1
ATOM 1261 C CA . VAL A 1 160 ? 3.664 2.031 -1.370 1.00 84.19 160 VAL A CA 1
ATOM 1262 C C . VAL A 1 160 ? 3.072 1.139 -0.279 1.00 84.19 160 VAL A C 1
ATOM 1264 O O . VAL A 1 160 ? 1.958 1.401 0.165 1.00 84.19 160 VAL A O 1
ATOM 1267 N N . GLU A 1 161 ? 3.799 0.125 0.195 1.00 88.75 161 GLU A N 1
ATOM 1268 C CA . GLU A 1 161 ? 3.366 -0.722 1.315 1.00 88.75 161 GLU A CA 1
ATOM 1269 C C . GLU A 1 161 ? 3.208 0.079 2.616 1.00 88.75 161 GLU A C 1
ATOM 1271 O O . GLU A 1 161 ? 2.177 -0.025 3.290 1.00 88.75 161 GLU A O 1
ATOM 1276 N N . VAL A 1 162 ? 4.184 0.936 2.936 1.00 88.69 162 VAL A N 1
ATOM 1277 C CA . VAL A 1 162 ? 4.118 1.817 4.112 1.00 88.69 162 VAL A CA 1
ATOM 1278 C C . VAL A 1 162 ? 2.964 2.808 3.975 1.00 88.69 162 VAL A C 1
ATOM 1280 O O . VAL A 1 162 ? 2.169 2.940 4.900 1.00 88.69 162 VAL A O 1
ATOM 1283 N N . ILE A 1 163 ? 2.813 3.454 2.814 1.00 89.31 163 ILE A N 1
ATOM 1284 C CA . ILE A 1 163 ? 1.719 4.403 2.554 1.00 89.31 163 ILE A CA 1
ATOM 1285 C C . ILE A 1 163 ? 0.363 3.710 2.664 1.00 89.31 163 ILE A C 1
ATOM 1287 O O . ILE A 1 163 ? -0.561 4.275 3.239 1.00 89.31 163 ILE A O 1
ATOM 1291 N N . LYS A 1 164 ? 0.231 2.482 2.153 1.00 89.69 164 LYS A N 1
ATOM 1292 C CA . LYS A 1 164 ? -1.004 1.706 2.266 1.00 89.69 164 LYS A CA 1
ATOM 1293 C C . LYS A 1 164 ? -1.339 1.412 3.728 1.00 89.69 164 LYS A C 1
ATOM 1295 O O . LYS A 1 164 ? -2.464 1.660 4.141 1.00 89.69 164 LYS A O 1
ATOM 1300 N N . THR A 1 165 ? -0.362 0.949 4.506 1.00 89.88 165 THR A N 1
ATOM 1301 C CA . THR A 1 165 ? -0.546 0.667 5.940 1.00 89.88 165 THR A CA 1
ATOM 1302 C C . THR A 1 165 ? -0.942 1.931 6.708 1.00 89.88 165 THR A C 1
ATOM 1304 O O . THR A 1 165 ? -1.893 1.910 7.484 1.00 89.88 165 THR A O 1
ATOM 1307 N N . VAL A 1 166 ? -0.264 3.056 6.455 1.00 92.00 166 VAL A N 1
ATOM 1308 C CA . VAL A 1 166 ? -0.606 4.351 7.067 1.00 92.00 166 VAL A CA 1
ATOM 1309 C C . VAL A 1 166 ? -2.006 4.795 6.643 1.00 92.00 166 VAL A C 1
ATOM 1311 O O . VAL A 1 166 ? -2.799 5.184 7.492 1.00 92.00 166 VAL A O 1
ATOM 1314 N N . SER A 1 167 ? -2.350 4.667 5.361 1.00 92.00 167 SER A N 1
ATOM 1315 C CA . SER A 1 167 ? -3.671 5.028 4.841 1.00 92.00 167 SER A CA 1
ATOM 1316 C C . SER A 1 167 ? -4.795 4.182 5.439 1.00 92.00 167 SER A C 1
ATOM 1318 O O . SER A 1 167 ? -5.889 4.708 5.629 1.00 92.00 167 SER A O 1
ATOM 1320 N N . GLU A 1 168 ? -4.566 2.897 5.715 1.00 89.44 168 GLU A N 1
ATOM 1321 C CA . GLU A 1 168 ? -5.544 2.027 6.380 1.00 89.44 168 GLU A CA 1
ATOM 1322 C C . GLU A 1 168 ? -5.761 2.459 7.838 1.00 89.44 168 GLU A C 1
ATOM 1324 O O . GLU A 1 168 ? -6.908 2.613 8.257 1.00 89.44 168 GLU A O 1
ATOM 1329 N N . ILE A 1 169 ? -4.681 2.756 8.573 1.00 87.31 169 ILE A N 1
ATOM 1330 C CA . ILE A 1 169 ? -4.751 3.257 9.957 1.00 87.31 169 ILE A CA 1
ATOM 1331 C C . ILE A 1 169 ? -5.454 4.620 10.015 1.00 87.31 169 ILE A C 1
ATOM 1333 O O . ILE A 1 169 ? -6.352 4.822 10.833 1.00 87.31 169 ILE A O 1
ATOM 1337 N N . GLU A 1 170 ? -5.078 5.563 9.149 1.00 89.88 170 GLU A N 1
ATOM 1338 C CA . GLU A 1 170 ? -5.691 6.896 9.100 1.00 89.88 170 GLU A CA 1
ATOM 1339 C C . GLU A 1 170 ? -7.171 6.825 8.725 1.00 89.88 170 GLU A C 1
ATOM 1341 O O . GLU A 1 170 ? -7.997 7.521 9.319 1.00 89.88 170 GLU A O 1
ATOM 1346 N N . ARG A 1 171 ? -7.529 5.963 7.767 1.00 87.62 171 ARG A N 1
ATOM 1347 C CA . ARG A 1 171 ? -8.925 5.737 7.394 1.00 87.62 171 ARG A CA 1
ATOM 1348 C C . ARG A 1 171 ? -9.731 5.206 8.576 1.00 87.62 171 ARG A C 1
ATOM 1350 O O . ARG A 1 171 ? -10.814 5.724 8.840 1.00 87.62 171 ARG A O 1
ATOM 1357 N N . GLU A 1 172 ? -9.207 4.221 9.301 1.00 85.56 172 GLU A N 1
ATOM 1358 C CA . GLU A 1 172 ? -9.879 3.675 10.481 1.00 85.56 172 GLU A CA 1
ATOM 1359 C C . GLU A 1 172 ? -10.068 4.746 11.568 1.00 85.56 172 GLU A C 1
ATOM 1361 O O . GLU A 1 172 ? -11.165 4.898 12.114 1.00 85.56 172 GLU A O 1
ATOM 1366 N N . GLN A 1 173 ? -9.036 5.551 11.840 1.00 87.44 173 GLN A N 1
ATOM 1367 C CA . GLN A 1 173 ? -9.121 6.661 12.794 1.00 87.44 173 GLN A CA 1
ATOM 1368 C C . GLN A 1 173 ? -10.133 7.730 12.362 1.00 87.44 173 GLN A C 1
ATOM 1370 O O . GLN A 1 173 ? -10.848 8.281 13.206 1.00 87.44 173 GLN A O 1
ATOM 1375 N N . MET A 1 174 ? -10.225 8.020 11.062 1.00 86.88 174 MET A N 1
ATOM 1376 C CA . MET A 1 174 ? -11.197 8.963 10.512 1.00 86.88 174 MET A CA 1
ATOM 1377 C C . MET A 1 174 ? -12.630 8.459 10.700 1.00 86.88 174 MET A C 1
ATOM 1379 O O . MET A 1 174 ? -13.486 9.222 11.146 1.00 86.88 174 MET A O 1
ATOM 1383 N N . GLU A 1 175 ? -12.887 7.180 10.423 1.00 86.25 175 GLU A N 1
ATOM 1384 C CA . GLU A 1 175 ? -14.199 6.554 10.623 1.00 86.25 175 GLU A CA 1
ATOM 1385 C C . GLU A 1 175 ? -14.620 6.592 12.106 1.00 86.25 175 GLU A C 1
ATOM 1387 O O . GLU A 1 175 ? -15.750 6.970 12.418 1.00 86.25 175 GLU A O 1
ATOM 1392 N N . VAL A 1 176 ? -13.701 6.309 13.040 1.00 85.56 176 VAL A N 1
ATOM 1393 C CA . VAL A 1 176 ? -13.955 6.443 14.489 1.00 85.56 176 VAL A CA 1
ATOM 1394 C C . VAL A 1 176 ? -14.252 7.894 14.877 1.00 85.56 176 VAL A C 1
ATOM 1396 O O . VAL A 1 176 ? -15.204 8.163 15.611 1.00 85.56 176 VAL A O 1
ATOM 1399 N N . SER A 1 177 ? -13.457 8.841 14.380 1.00 88.25 177 SER A N 1
ATOM 1400 C CA . SER A 1 177 ? -13.613 10.269 14.686 1.00 88.25 177 SER A CA 1
ATOM 1401 C C . SER A 1 177 ? -14.929 10.830 14.142 1.00 88.25 177 SER A C 1
ATOM 1403 O O . SER A 1 177 ? -15.562 11.666 14.785 1.00 88.25 177 SER A O 1
ATOM 1405 N N . PHE A 1 178 ? -15.372 10.343 12.981 1.00 88.50 178 PHE A N 1
ATOM 1406 C CA . PHE A 1 178 ? -16.656 10.697 12.387 1.00 88.50 178 PHE A CA 1
ATOM 1407 C C . PHE A 1 178 ? -17.831 10.230 13.250 1.00 88.50 178 PHE A C 1
ATOM 1409 O O . PHE A 1 178 ? -18.735 11.021 13.518 1.00 88.50 178 PHE A O 1
ATOM 1416 N N . VAL A 1 179 ? -17.796 8.990 13.752 1.00 87.81 179 VAL A N 1
ATOM 1417 C CA . VAL A 1 179 ? -18.835 8.486 14.665 1.00 87.81 179 VAL A CA 1
ATOM 1418 C C . VAL A 1 179 ? -18.830 9.259 15.980 1.00 87.81 179 VAL A C 1
ATOM 1420 O O . VAL A 1 179 ? -19.887 9.726 16.395 1.00 87.81 179 VAL A O 1
ATOM 1423 N N . LYS A 1 180 ? -17.657 9.500 16.586 1.00 88.12 180 LYS A N 1
ATOM 1424 C CA . LYS A 1 180 ? -17.542 10.352 17.786 1.00 88.12 180 LYS A CA 1
ATOM 1425 C C . LYS A 1 180 ? -18.187 11.721 17.569 1.00 88.12 180 LYS A C 1
ATOM 1427 O O . LYS A 1 180 ? -18.931 12.194 18.422 1.00 88.12 180 LYS A O 1
ATOM 1432 N N . LYS A 1 181 ? -17.953 12.339 16.409 1.00 89.06 181 LYS A N 1
ATOM 1433 C CA . LYS A 1 181 ? -18.552 13.630 16.066 1.00 89.06 181 LYS A CA 1
ATOM 1434 C C . LYS A 1 181 ? -20.072 13.552 15.914 1.00 89.06 181 LYS A C 1
ATOM 1436 O O . LYS A 1 181 ? -20.758 14.395 16.471 1.00 89.06 181 LYS A O 1
ATOM 1441 N N . ILE A 1 182 ? -20.600 12.543 15.216 1.00 87.81 182 ILE A N 1
ATOM 1442 C CA . ILE A 1 182 ? -22.054 12.344 15.075 1.00 87.81 182 ILE 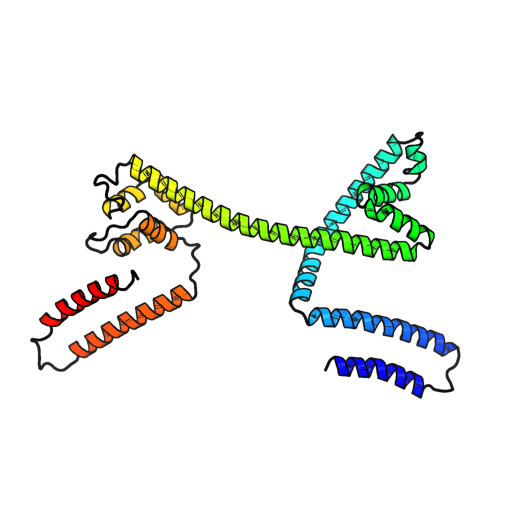A CA 1
ATOM 1443 C C . ILE A 1 182 ? -22.718 12.207 16.445 1.00 87.81 182 ILE A C 1
ATOM 1445 O O . ILE A 1 182 ? -23.743 12.833 16.701 1.00 87.81 182 ILE A O 1
ATOM 1449 N N . PHE A 1 183 ? -22.132 11.401 17.327 1.00 85.88 183 PHE A N 1
ATOM 1450 C CA . PHE A 1 183 ? -22.664 11.182 18.666 1.00 85.88 183 PHE A CA 1
ATOM 1451 C C . PHE A 1 183 ? -22.594 12.450 19.520 1.00 85.88 183 PHE A C 1
ATOM 1453 O O . PHE A 1 183 ? -23.597 12.815 20.124 1.00 85.88 183 PHE A O 1
ATOM 1460 N N . SER A 1 184 ? -21.471 13.173 19.492 1.00 86.44 184 SER A N 1
ATOM 1461 C CA . SER A 1 184 ? -21.340 14.471 20.164 1.00 86.44 184 SER A CA 1
ATOM 1462 C C . SER A 1 184 ? -22.368 15.489 19.645 1.00 86.44 184 SER A C 1
ATOM 1464 O O . SER A 1 184 ? -23.076 16.104 20.441 1.00 86.44 184 SER A O 1
ATOM 1466 N N . ASP A 1 185 ? -22.547 15.589 18.323 1.00 87.62 185 ASP A N 1
ATOM 1467 C CA . ASP A 1 185 ? -23.541 16.471 17.702 1.00 87.62 185 ASP A CA 1
ATOM 1468 C C . ASP A 1 185 ? -24.979 16.080 18.095 1.00 87.62 185 ASP A C 1
ATOM 1470 O O . ASP A 1 185 ? -25.828 16.956 18.276 1.00 87.62 185 ASP A O 1
ATOM 1474 N N . MET A 1 186 ? -25.288 14.783 18.216 1.00 85.44 186 MET A N 1
ATOM 1475 C CA . MET A 1 186 ? -26.613 14.312 18.638 1.00 85.44 186 MET A CA 1
ATOM 1476 C C . MET A 1 186 ? -26.891 14.599 20.110 1.00 85.44 186 MET A C 1
ATOM 1478 O O . MET A 1 186 ? -27.996 15.047 20.412 1.00 85.44 186 MET A O 1
ATOM 1482 N N . ILE A 1 187 ? -25.911 14.403 20.997 1.00 84.19 187 ILE A N 1
ATOM 1483 C CA . ILE A 1 187 ? -26.039 14.720 22.428 1.00 84.19 187 ILE A CA 1
ATOM 1484 C C . ILE A 1 187 ? -26.374 16.204 22.603 1.00 84.19 187 ILE A C 1
ATOM 1486 O O . ILE A 1 187 ? -27.352 16.537 23.273 1.00 84.19 187 ILE A O 1
ATOM 1490 N N . THR A 1 188 ? -25.654 17.092 21.908 1.00 84.12 188 THR A N 1
ATOM 1491 C CA . THR A 1 188 ? -25.924 18.536 21.958 1.00 84.12 188 THR A CA 1
ATOM 1492 C C . THR A 1 188 ? -27.263 18.911 21.312 1.00 84.12 188 THR A C 1
ATOM 1494 O O . THR A 1 188 ? -27.996 19.729 21.855 1.00 84.12 188 THR A O 1
ATOM 1497 N N . LYS A 1 189 ? -27.628 18.336 20.157 1.00 83.75 189 LYS A N 1
ATOM 1498 C CA . LYS A 1 189 ? -28.892 18.677 19.465 1.00 83.75 189 LYS A CA 1
ATOM 1499 C C . LYS A 1 189 ? -30.137 18.217 20.214 1.00 83.75 189 LYS A C 1
ATOM 1501 O O . LYS A 1 189 ? -31.185 18.848 20.091 1.00 83.75 189 LYS A O 1
ATOM 1506 N N . LEU A 1 190 ? -30.049 17.085 20.903 1.00 81.12 190 LEU A N 1
ATOM 1507 C CA . LEU A 1 190 ? -31.170 16.489 21.620 1.00 81.12 190 LEU A CA 1
ATOM 1508 C C . LEU A 1 190 ? -31.256 16.971 23.075 1.00 81.12 190 LEU A C 1
ATOM 1510 O O . LEU A 1 190 ? -32.226 16.616 23.736 1.00 81.12 190 LEU A O 1
ATOM 1514 N N . ASN A 1 191 ? -30.299 17.791 23.541 1.00 80.12 191 ASN A N 1
ATOM 1515 C CA . ASN A 1 191 ? -30.155 18.192 24.946 1.00 80.12 191 ASN A CA 1
ATOM 1516 C C . ASN A 1 191 ? -30.250 16.981 25.886 1.00 80.12 191 ASN A C 1
ATOM 1518 O O . ASN A 1 191 ? -30.994 17.013 26.863 1.00 80.12 191 ASN A O 1
ATOM 1522 N N . LEU A 1 192 ? -29.555 15.895 25.528 1.00 74.69 192 LEU A N 1
ATOM 1523 C CA . LEU A 1 192 ? -29.555 14.667 26.329 1.00 74.69 192 LEU A CA 1
ATOM 1524 C C . LEU A 1 192 ? -28.817 14.875 27.658 1.00 74.69 192 LEU A C 1
ATOM 1526 O O . LEU A 1 192 ? -29.256 14.348 28.663 1.00 74.69 192 LEU A O 1
ATOM 1530 N N . ASP A 1 193 ? -27.798 15.736 27.666 1.00 77.25 193 ASP A N 1
ATOM 1531 C CA . ASP A 1 193 ? -27.061 16.174 28.858 1.00 77.25 193 ASP A CA 1
ATOM 1532 C C . ASP A 1 193 ? -27.763 17.387 29.506 1.00 77.25 193 ASP A C 1
ATOM 1534 O O . ASP A 1 193 ? -27.334 18.538 29.380 1.00 77.25 193 ASP A O 1
ATOM 1538 N N . ALA A 1 194 ? -28.949 17.158 30.079 1.00 68.31 194 ALA A N 1
ATOM 1539 C CA . ALA A 1 194 ? -29.763 18.218 30.684 1.00 68.31 194 ALA A CA 1
ATOM 1540 C C . ALA A 1 194 ? -29.274 18.626 32.087 1.00 68.31 194 ALA A C 1
ATOM 1542 O O . ALA A 1 194 ? -29.552 19.741 32.538 1.00 68.31 194 ALA A O 1
ATOM 1543 N N . ASP A 1 195 ? -28.572 17.730 32.773 1.00 74.31 195 ASP A N 1
ATOM 1544 C CA . ASP A 1 195 ? -27.952 17.924 34.083 1.00 74.31 195 ASP A CA 1
ATOM 1545 C C . ASP A 1 195 ? -26.498 18.426 33.996 1.00 74.31 195 ASP A C 1
ATOM 1547 O O . ASP A 1 195 ? -25.988 18.976 34.978 1.00 74.31 195 ASP A O 1
ATOM 1551 N N . GLY A 1 196 ? -25.876 18.364 32.814 1.00 74.38 196 GLY A N 1
ATOM 1552 C CA . GLY A 1 196 ? -24.556 18.929 32.535 1.00 74.38 196 GLY A CA 1
ATOM 1553 C C . GLY A 1 196 ? -23.414 18.082 33.092 1.00 74.38 196 GLY A C 1
ATOM 1554 O O . GLY A 1 196 ? -22.325 18.613 33.345 1.00 74.38 196 GLY A O 1
ATOM 1555 N N . ASP A 1 197 ? -23.659 16.798 33.346 1.00 78.44 197 ASP A N 1
ATOM 1556 C CA . ASP A 1 197 ? -22.709 15.899 33.988 1.00 78.44 197 ASP A CA 1
ATOM 1557 C C . ASP A 1 197 ? -21.723 15.255 32.986 1.00 78.44 197 ASP A C 1
ATOM 1559 O O . ASP A 1 197 ? -20.714 14.672 33.396 1.00 78.44 197 ASP A O 1
ATOM 1563 N N . ASN A 1 198 ? -21.933 15.477 31.677 1.00 78.00 198 ASN A N 1
ATOM 1564 C CA . ASN A 1 198 ? -21.180 14.899 30.553 1.00 78.00 198 ASN A CA 1
ATOM 1565 C C . ASN A 1 198 ? -21.135 13.361 30.550 1.00 78.00 198 ASN A C 1
ATOM 1567 O O . ASN A 1 198 ? -20.219 12.756 29.964 1.00 78.00 198 ASN A O 1
ATOM 1571 N N . LYS A 1 199 ? -22.106 12.719 31.192 1.00 85.00 199 LYS A N 1
ATOM 1572 C CA . LYS A 1 199 ? -22.287 11.279 31.155 1.00 85.00 199 LYS A CA 1
ATOM 1573 C C . LYS A 1 199 ? -23.507 10.922 30.324 1.00 85.00 199 LYS A C 1
ATOM 1575 O O . LYS A 1 199 ? -24.203 11.769 29.779 1.00 85.00 199 LYS A O 1
ATOM 1580 N N . ILE A 1 200 ? -23.654 9.624 30.111 1.00 86.75 200 ILE A N 1
ATOM 1581 C CA . ILE A 1 200 ? -24.734 9.026 29.351 1.00 86.75 200 ILE A CA 1
ATOM 1582 C C . ILE A 1 200 ? -25.456 8.083 30.295 1.00 86.75 200 ILE A C 1
ATOM 1584 O O . ILE A 1 200 ? -24.844 7.157 30.838 1.00 86.75 200 ILE A O 1
ATOM 1588 N N . SER A 1 201 ? -26.749 8.322 30.478 1.00 87.19 201 SER A N 1
ATOM 1589 C CA . SER A 1 201 ? -27.640 7.440 31.226 1.00 87.19 201 SER A CA 1
ATOM 1590 C C . SER A 1 201 ? -28.222 6.333 30.334 1.00 87.19 201 SER A C 1
ATOM 1592 O O . SER A 1 201 ? -28.160 6.372 29.099 1.00 87.19 201 SER A O 1
ATOM 1594 N N . LYS A 1 202 ? -28.829 5.314 30.954 1.00 86.50 202 LYS A N 1
ATOM 1595 C CA . LYS A 1 202 ? -29.471 4.198 30.235 1.00 86.50 202 LYS A CA 1
ATOM 1596 C C . LYS A 1 202 ? -30.596 4.667 29.301 1.00 86.50 202 LYS A C 1
ATOM 1598 O O . LYS A 1 202 ? -30.728 4.160 28.187 1.00 86.50 202 LYS A O 1
ATOM 1603 N N . ASP A 1 203 ? -31.379 5.650 29.737 1.00 85.38 203 ASP A N 1
ATOM 1604 C CA . ASP A 1 203 ? -32.504 6.188 28.967 1.00 85.38 203 ASP A CA 1
ATOM 1605 C C . ASP A 1 203 ? -32.029 7.079 27.806 1.00 85.38 203 ASP A C 1
ATOM 1607 O O . ASP A 1 203 ? -32.604 7.064 26.709 1.00 85.38 203 ASP A O 1
ATOM 1611 N N . GLU A 1 204 ? -30.940 7.824 28.004 1.00 85.94 204 GLU A N 1
ATOM 1612 C CA . GLU A 1 204 ? -30.291 8.594 26.939 1.00 85.94 204 GLU A CA 1
ATOM 1613 C C . GLU A 1 204 ? -29.676 7.687 25.883 1.00 85.94 204 GLU A C 1
ATOM 1615 O O . GLU A 1 204 ? -29.824 7.955 24.690 1.00 85.94 204 GLU A O 1
ATOM 1620 N N . PHE A 1 205 ? -29.046 6.587 26.301 1.00 87.38 205 PHE A N 1
ATOM 1621 C CA . PHE A 1 205 ? -28.528 5.567 25.399 1.00 87.38 205 PHE A CA 1
ATOM 1622 C C . PHE A 1 205 ? -29.627 4.990 24.497 1.00 87.38 205 PHE A C 1
ATOM 1624 O O . PHE A 1 205 ? -29.479 4.983 23.270 1.00 87.38 205 PHE A O 1
ATOM 1631 N N . ASP A 1 206 ? -30.756 4.580 25.083 1.00 87.19 206 ASP A N 1
ATOM 1632 C CA . ASP A 1 206 ? -31.902 4.053 24.335 1.00 87.19 206 ASP A CA 1
ATOM 1633 C C . ASP A 1 206 ? -32.483 5.116 23.383 1.00 87.19 206 ASP A C 1
ATOM 1635 O O . ASP A 1 206 ? -32.814 4.827 22.226 1.00 87.19 206 ASP A O 1
ATOM 1639 N N . THR A 1 207 ? -32.546 6.376 23.822 1.00 87.62 207 THR A N 1
ATOM 1640 C CA . THR A 1 207 ? -33.014 7.505 23.000 1.00 87.62 207 THR A CA 1
ATOM 1641 C C . THR A 1 207 ? -32.079 7.789 21.826 1.00 87.62 207 THR A C 1
ATOM 1643 O O . THR A 1 207 ? -32.539 8.080 20.714 1.00 87.62 207 THR A O 1
ATOM 1646 N N . LEU A 1 208 ? -30.771 7.691 22.054 1.00 87.44 208 LEU A N 1
ATOM 1647 C CA . LEU A 1 208 ? -29.738 7.947 21.064 1.00 87.44 208 LEU A CA 1
ATOM 1648 C C . LEU A 1 208 ? -29.715 6.835 20.009 1.00 87.44 208 LEU A C 1
ATOM 1650 O O . LEU A 1 208 ? -29.751 7.134 18.813 1.00 87.44 208 LEU A O 1
ATOM 1654 N N . LEU A 1 209 ? -29.756 5.563 20.419 1.00 87.38 209 LEU A N 1
ATOM 1655 C CA . LEU A 1 209 ? -29.812 4.422 19.495 1.00 87.38 209 LEU A CA 1
ATOM 1656 C C . LEU A 1 209 ? -31.149 4.293 18.757 1.00 87.38 209 LEU A C 1
ATOM 1658 O O . LEU A 1 209 ? -31.187 3.769 17.643 1.00 87.38 209 LEU A O 1
ATOM 1662 N N . SER A 1 210 ? -32.233 4.843 19.309 1.00 89.06 210 SER A N 1
ATOM 1663 C CA . SER A 1 210 ? -33.517 4.949 18.605 1.00 89.06 210 SER A CA 1
ATOM 1664 C C . SER A 1 210 ? -33.455 5.886 17.390 1.00 89.06 210 SER A C 1
ATOM 1666 O O . SER A 1 210 ? -34.356 5.868 16.543 1.00 89.06 210 SER A O 1
ATOM 1668 N N . LYS A 1 211 ? -32.414 6.725 17.262 1.00 89.62 211 LYS A N 1
ATOM 1669 C CA . LYS A 1 211 ? -32.236 7.585 16.088 1.00 89.62 211 LYS A CA 1
ATOM 1670 C C . LYS A 1 211 ? -31.619 6.801 14.926 1.00 89.62 211 LYS A C 1
ATOM 1672 O O . LYS A 1 211 ? -30.540 6.224 15.057 1.00 89.62 211 LYS A O 1
ATOM 1677 N N . PRO A 1 212 ? -32.227 6.863 13.725 1.00 87.56 212 PRO A N 1
ATOM 1678 C CA . PRO A 1 212 ? -31.719 6.139 12.563 1.00 87.56 212 PRO A CA 1
ATOM 1679 C C . PRO A 1 212 ? -30.350 6.650 12.096 1.00 87.56 212 PRO A C 1
ATOM 1681 O O . PRO A 1 212 ? -29.626 5.918 11.430 1.00 87.56 212 PRO A O 1
ATOM 1684 N N . GLU A 1 213 ? -29.991 7.896 12.417 1.00 88.81 213 GLU A N 1
ATOM 1685 C CA . GLU A 1 213 ? -28.671 8.463 12.120 1.00 88.81 213 GLU A CA 1
ATOM 1686 C C . GLU A 1 213 ? -27.571 7.795 12.961 1.00 88.81 213 GLU A C 1
ATOM 1688 O O . GLU A 1 213 ? -26.565 7.363 12.399 1.00 88.81 213 GLU A O 1
ATOM 1693 N N . ALA A 1 214 ? -27.808 7.599 14.265 1.00 87.94 214 ALA A N 1
ATOM 1694 C CA . ALA A 1 214 ? -26.898 6.902 15.174 1.00 87.94 214 ALA A CA 1
ATOM 1695 C C . ALA A 1 214 ? -26.700 5.436 14.772 1.00 87.94 214 ALA A C 1
ATOM 1697 O O . ALA A 1 214 ? -25.570 4.984 14.587 1.00 87.94 214 ALA A O 1
ATOM 1698 N N . ALA A 1 215 ? -27.801 4.708 14.556 1.00 87.69 215 ALA A N 1
ATOM 1699 C CA . ALA A 1 215 ? -27.755 3.297 14.178 1.00 87.69 215 ALA A CA 1
ATOM 1700 C C . ALA A 1 215 ? -27.024 3.077 12.840 1.00 87.69 215 ALA A C 1
ATOM 1702 O O . ALA A 1 215 ? -26.229 2.147 12.707 1.00 87.69 215 ALA A O 1
ATOM 1703 N N . LYS A 1 216 ? -27.231 3.961 11.851 1.00 88.69 216 LYS A N 1
ATOM 1704 C CA . LYS A 1 216 ? -26.492 3.912 10.578 1.00 88.69 216 LYS A CA 1
ATOM 1705 C C . LYS A 1 216 ? -25.007 4.222 10.756 1.00 88.69 216 LYS A C 1
ATOM 1707 O O . LYS A 1 216 ? -24.184 3.580 10.109 1.00 88.69 216 LYS A O 1
ATOM 1712 N N . ALA A 1 217 ? -24.661 5.186 11.609 1.00 87.88 217 ALA A N 1
ATOM 1713 C CA . ALA A 1 217 ? -23.269 5.523 11.894 1.00 87.88 217 ALA A CA 1
ATOM 1714 C C . ALA A 1 217 ? -22.516 4.335 12.517 1.00 87.88 217 ALA A C 1
ATOM 1716 O O . ALA A 1 217 ? -21.402 4.037 12.091 1.00 87.88 217 ALA A O 1
ATOM 1717 N N . LEU A 1 218 ? -23.155 3.615 13.446 1.00 87.94 218 LEU A N 1
ATOM 1718 C CA . LEU A 1 218 ? -22.615 2.401 14.067 1.00 87.94 218 LEU A CA 1
ATOM 1719 C C . LEU A 1 218 ? -22.488 1.228 13.090 1.00 87.94 218 LEU A C 1
ATOM 1721 O O . LEU A 1 218 ? -21.459 0.556 13.054 1.00 87.94 218 LEU A O 1
ATOM 1725 N N . LEU A 1 219 ? -23.491 1.016 12.238 1.00 86.12 219 LEU A N 1
ATOM 1726 C CA . LEU A 1 219 ? -23.443 -0.051 11.240 1.00 86.12 219 LEU A CA 1
ATOM 1727 C C . LEU A 1 219 ? -22.320 0.169 10.212 1.00 86.12 219 LEU A C 1
ATOM 1729 O O . LEU A 1 219 ? -21.650 -0.782 9.816 1.00 86.12 219 LEU A O 1
ATOM 1733 N N . ASN A 1 220 ? -22.061 1.422 9.822 1.00 85.44 220 ASN A N 1
ATOM 1734 C CA . ASN A 1 220 ? -20.984 1.761 8.884 1.00 85.44 220 ASN A CA 1
ATOM 1735 C C . ASN A 1 220 ? -19.587 1.451 9.429 1.00 85.44 220 ASN A C 1
ATOM 1737 O O . ASN A 1 220 ? -18.698 1.127 8.647 1.00 85.44 220 ASN A O 1
ATOM 1741 N N . ILE A 1 221 ? -19.396 1.533 10.747 1.00 86.44 221 ILE A N 1
ATOM 1742 C CA . ILE A 1 221 ? -18.135 1.147 11.386 1.00 86.44 221 ILE A CA 1
ATOM 1743 C C . ILE A 1 221 ? -18.072 -0.341 11.742 1.00 86.44 221 ILE A C 1
ATOM 1745 O O . ILE A 1 221 ? -17.080 -0.779 12.311 1.00 86.44 221 ILE A O 1
ATOM 1749 N N . GLY A 1 222 ? -19.107 -1.122 11.418 1.00 85.38 222 GLY A N 1
ATOM 1750 C CA . GLY A 1 222 ? -19.155 -2.556 11.691 1.00 85.38 222 GLY A CA 1
ATOM 1751 C C . GLY A 1 222 ? -19.480 -2.912 13.142 1.00 85.38 222 GLY A C 1
ATOM 1752 O O . GLY A 1 222 ? -19.125 -4.004 13.580 1.00 85.38 222 GLY A O 1
ATOM 1753 N N . VAL A 1 223 ? -20.118 -2.015 13.900 1.00 87.88 223 VAL A N 1
ATOM 1754 C CA . VAL A 1 223 ? -20.684 -2.348 15.216 1.00 87.88 223 VAL A CA 1
ATOM 1755 C C . VAL A 1 223 ? -22.038 -3.025 15.012 1.00 87.88 223 VAL A C 1
ATOM 1757 O O . VAL A 1 223 ? -22.886 -2.520 14.270 1.00 87.88 223 VAL A O 1
ATOM 1760 N N . ASP A 1 224 ? -22.242 -4.168 15.669 1.00 85.50 224 ASP A N 1
ATOM 1761 C CA . ASP A 1 224 ? -23.542 -4.836 15.689 1.00 85.50 224 ASP A CA 1
ATOM 1762 C C . ASP A 1 224 ? -24.490 -4.101 16.640 1.00 85.50 224 ASP A C 1
ATOM 1764 O O . ASP A 1 224 ? -24.406 -4.228 17.860 1.00 85.50 224 ASP A O 1
ATOM 1768 N N . VAL A 1 225 ? -25.400 -3.312 16.068 1.00 85.12 225 VAL A N 1
ATOM 1769 C CA . VAL A 1 225 ? -26.379 -2.527 16.830 1.00 85.12 225 VAL A CA 1
ATOM 1770 C C . VAL A 1 225 ? -27.315 -3.431 17.637 1.00 85.12 225 VAL A C 1
ATOM 1772 O O . VAL A 1 225 ? -27.739 -3.037 18.717 1.00 85.12 225 VAL A O 1
ATOM 1775 N N . VAL A 1 226 ? -27.627 -4.638 17.150 1.00 85.50 226 VAL A N 1
ATOM 1776 C CA . VAL A 1 226 ? -28.521 -5.564 17.864 1.00 85.50 226 VAL A CA 1
ATOM 1777 C C . VAL A 1 226 ? -27.812 -6.118 19.097 1.00 85.50 226 VAL A C 1
ATOM 1779 O O . VAL A 1 226 ? -28.330 -5.987 20.203 1.00 85.50 226 VAL A O 1
ATOM 1782 N N . GLY A 1 227 ? -26.589 -6.632 18.930 1.00 84.25 227 GLY A N 1
ATOM 1783 C CA . GLY A 1 227 ? -25.764 -7.083 20.052 1.00 84.25 227 GLY A CA 1
ATOM 1784 C C . GLY A 1 227 ? -25.439 -5.968 21.052 1.00 84.25 227 GLY A C 1
ATOM 1785 O O . GLY A 1 227 ? -25.398 -6.213 22.255 1.00 84.25 227 GLY A O 1
ATOM 1786 N N . LEU A 1 228 ? -25.274 -4.727 20.586 1.00 86.31 228 LEU A N 1
ATOM 1787 C CA . LEU A 1 228 ? -25.065 -3.564 21.451 1.00 86.31 228 LEU A CA 1
ATOM 1788 C C . LEU A 1 228 ? -26.277 -3.282 22.360 1.00 86.31 228 LEU A C 1
ATOM 1790 O O . LEU A 1 228 ? -26.089 -2.922 23.522 1.00 86.31 228 LEU A O 1
ATOM 1794 N N . VAL A 1 229 ? -27.507 -3.479 21.870 1.00 86.56 229 VAL A N 1
ATOM 1795 C CA . VAL A 1 229 ? -28.731 -3.354 22.687 1.00 86.56 229 VAL A CA 1
ATOM 1796 C C . VAL A 1 229 ? -28.816 -4.473 23.726 1.00 86.56 229 VAL A C 1
ATOM 1798 O O . VAL A 1 229 ? -29.163 -4.205 24.874 1.00 86.56 229 VAL A O 1
ATOM 1801 N N . ASP A 1 230 ? -28.429 -5.700 23.376 1.00 86.06 230 ASP A N 1
ATOM 1802 C CA . ASP A 1 230 ? -28.361 -6.806 24.344 1.00 86.06 230 ASP A CA 1
ATOM 1803 C C . ASP A 1 230 ? -27.296 -6.547 25.429 1.00 86.06 230 ASP A C 1
ATOM 1805 O O . ASP A 1 230 ? -27.458 -6.935 26.588 1.00 86.06 230 ASP A O 1
ATOM 1809 N N . TYR A 1 231 ? -26.222 -5.834 25.076 1.00 84.69 231 TYR A N 1
ATOM 1810 C CA . TYR A 1 231 ? -25.155 -5.445 26.000 1.00 84.69 231 TYR A CA 1
ATOM 1811 C C . TYR A 1 231 ? -25.526 -4.263 26.913 1.00 84.69 231 TYR A C 1
ATOM 1813 O O . TYR A 1 231 ? -24.803 -3.967 27.867 1.00 84.69 231 TYR A O 1
ATOM 1821 N N . ARG A 1 232 ? -26.680 -3.619 26.690 1.00 85.56 232 ARG A N 1
ATOM 1822 C CA . ARG A 1 232 ? -27.171 -2.479 27.485 1.00 85.56 232 ARG A CA 1
ATOM 1823 C C . ARG A 1 232 ? -27.166 -2.762 28.985 1.00 85.56 232 ARG A C 1
ATOM 1825 O O . ARG A 1 232 ? -26.665 -1.961 29.769 1.00 85.56 232 ARG A O 1
ATOM 1832 N N . ASP A 1 233 ? -27.725 -3.898 29.396 1.00 84.62 233 ASP A N 1
ATOM 1833 C CA . ASP A 1 233 ? -27.862 -4.232 30.819 1.00 84.62 233 ASP A CA 1
ATOM 1834 C C . ASP A 1 233 ? -26.515 -4.608 31.466 1.00 84.62 233 ASP A C 1
ATOM 1836 O O . ASP A 1 233 ? -26.393 -4.597 32.693 1.00 84.62 233 ASP A O 1
ATOM 1840 N N . VAL A 1 234 ? -25.499 -4.919 30.653 1.00 83.06 234 VAL A N 1
ATOM 1841 C CA . VAL A 1 234 ? -24.120 -5.147 31.103 1.00 83.06 234 VAL A CA 1
ATOM 1842 C C . VAL A 1 234 ? -23.390 -3.817 31.300 1.00 83.06 234 VAL A C 1
ATOM 1844 O O . VAL A 1 234 ? -22.698 -3.666 32.303 1.00 83.06 234 VAL A O 1
ATOM 1847 N N . LEU A 1 235 ? -23.584 -2.852 30.394 1.00 83.62 235 LEU A N 1
ATOM 1848 C CA . LEU A 1 235 ? -22.948 -1.529 30.451 1.00 83.62 235 LEU A CA 1
ATOM 1849 C C . LEU A 1 235 ? -23.464 -0.667 31.608 1.00 83.62 235 LEU A C 1
ATOM 1851 O O . LEU A 1 235 ? -22.672 -0.137 32.379 1.00 83.62 235 LEU A O 1
ATOM 1855 N N . PHE A 1 236 ? -24.787 -0.566 31.755 1.00 84.25 236 PHE A N 1
ATOM 1856 C CA . PHE A 1 236 ? -25.430 0.333 32.728 1.00 84.25 236 PHE A CA 1
ATOM 1857 C C . PHE A 1 236 ? -25.890 -0.390 34.010 1.00 84.25 236 PHE A C 1
ATOM 1859 O O . PHE A 1 236 ? -26.431 0.215 34.936 1.00 84.25 236 PHE A O 1
ATOM 1866 N N . GLY A 1 237 ? -25.695 -1.711 34.081 1.00 79.56 237 GLY A N 1
ATOM 1867 C CA . GLY A 1 237 ? -26.215 -2.550 35.157 1.00 79.56 237 GLY A CA 1
ATOM 1868 C C . GLY A 1 237 ? -27.734 -2.778 35.081 1.00 79.56 237 GLY A C 1
ATOM 1869 O O . GLY A 1 237 ? -28.475 -2.136 34.330 1.00 79.56 237 GLY A O 1
ATOM 1870 N N . LYS A 1 238 ? -28.225 -3.731 35.885 1.00 67.44 238 LYS A N 1
ATOM 1871 C CA . LYS A 1 238 ? -29.647 -4.128 35.886 1.00 67.44 238 LYS A CA 1
ATOM 1872 C C . LYS A 1 238 ? -30.584 -3.032 36.402 1.00 67.44 238 LYS A C 1
ATOM 1874 O O . LYS A 1 238 ? -31.704 -2.941 35.911 1.00 67.44 238 LYS A O 1
ATOM 1879 N N . GLU A 1 239 ? -30.123 -2.217 37.350 1.00 66.81 239 GLU A N 1
ATOM 1880 C CA . GLU A 1 239 ? -30.910 -1.139 37.972 1.00 66.81 239 GLU A CA 1
ATOM 1881 C C . GLU A 1 239 ? -30.694 0.231 37.304 1.00 66.81 239 GLU A C 1
ATOM 1883 O O . GLU A 1 239 ? -31.495 1.128 37.525 1.00 66.81 239 GLU A O 1
ATOM 1888 N N . GLY A 1 240 ? -29.703 0.374 36.411 1.00 67.19 240 GLY A N 1
ATOM 1889 C CA . GLY A 1 240 ? -29.424 1.639 35.716 1.00 67.19 240 GLY A CA 1
ATOM 1890 C C . GLY A 1 240 ? -28.605 2.650 36.525 1.00 67.19 240 GLY A C 1
ATOM 1891 O O . GLY A 1 240 ? -28.474 3.786 36.094 1.00 67.19 240 GLY A O 1
ATOM 1892 N N . ASP A 1 241 ? -28.034 2.237 37.659 1.00 72.50 241 ASP A N 1
ATOM 1893 C CA . ASP A 1 241 ? -27.267 3.103 38.570 1.00 72.50 241 ASP A CA 1
ATOM 1894 C C . ASP A 1 241 ? -25.877 3.515 38.046 1.00 72.50 241 ASP A C 1
ATOM 1896 O O . ASP A 1 241 ? -25.171 4.286 38.697 1.00 72.50 241 ASP A O 1
ATOM 1900 N N . VAL A 1 242 ? -25.426 2.953 36.920 1.00 80.00 242 VAL A N 1
ATOM 1901 C CA . VAL A 1 242 ? -24.107 3.250 36.348 1.00 80.00 242 VAL A CA 1
ATOM 1902 C C . VAL A 1 242 ? -24.287 4.196 35.176 1.00 80.00 242 VAL A C 1
ATOM 1904 O O . VAL A 1 242 ? -24.909 3.821 34.194 1.00 80.00 242 VAL A O 1
ATOM 1907 N N . GLU A 1 243 ? -23.699 5.381 35.258 1.00 83.94 243 GLU A N 1
ATOM 1908 C CA . GLU A 1 243 ? -23.599 6.337 34.153 1.00 83.94 243 GLU A CA 1
ATOM 1909 C C . GLU A 1 243 ? -22.190 6.275 33.558 1.00 83.94 243 GLU A C 1
ATOM 1911 O O . GLU A 1 243 ? -21.209 6.149 34.296 1.00 83.94 243 GLU A O 1
ATOM 1916 N N . LEU A 1 244 ? -22.079 6.370 32.233 1.00 85.50 244 LEU A N 1
ATOM 1917 C CA . LEU A 1 244 ? -20.795 6.298 31.528 1.00 85.50 244 LEU A CA 1
ATOM 1918 C C . LEU A 1 244 ? -20.417 7.667 30.982 1.00 85.50 244 LEU A C 1
ATOM 1920 O O . LEU A 1 244 ? -21.233 8.315 30.333 1.00 85.50 244 LEU A O 1
ATOM 1924 N N . SER A 1 245 ? -19.168 8.092 31.163 1.00 88.06 245 SER A N 1
ATOM 1925 C CA . SER A 1 245 ? -18.671 9.276 30.461 1.00 88.06 245 SER A CA 1
ATOM 1926 C C . SER A 1 245 ? -18.689 9.056 28.944 1.00 88.06 245 SER A C 1
ATOM 1928 O O . SER A 1 245 ? -18.601 7.927 28.456 1.00 88.06 245 SER A O 1
ATOM 1930 N N . PHE A 1 246 ? -18.727 10.138 28.161 1.00 84.38 246 PHE A N 1
ATOM 1931 C CA . PHE A 1 246 ? -18.682 10.033 26.696 1.00 84.38 246 PHE A CA 1
ATOM 1932 C C . PHE A 1 246 ? -17.477 9.223 26.177 1.00 84.38 246 PHE A C 1
ATOM 1934 O O . PHE A 1 246 ? -17.574 8.527 25.164 1.00 84.38 246 PHE A O 1
ATOM 1941 N N . ALA A 1 247 ? -16.332 9.303 26.862 1.00 84.25 247 ALA A N 1
ATOM 1942 C CA . ALA A 1 247 ? -15.131 8.561 26.494 1.00 84.25 247 ALA A CA 1
ATOM 1943 C C . ALA A 1 247 ? -15.305 7.049 26.708 1.00 84.25 247 ALA A C 1
ATOM 1945 O O . ALA A 1 247 ? -15.075 6.288 25.769 1.00 84.25 247 ALA A O 1
ATOM 1946 N N . GLU A 1 248 ? -15.769 6.640 27.892 1.00 86.62 248 GLU A N 1
ATOM 1947 C CA . GLU A 1 248 ? -16.025 5.235 28.249 1.00 86.62 248 GLU A CA 1
ATOM 1948 C C . GLU A 1 248 ? -17.133 4.635 27.384 1.00 86.62 248 GLU A C 1
ATOM 1950 O O . GLU A 1 248 ? -17.033 3.509 26.904 1.00 86.62 248 GLU A O 1
ATOM 1955 N N . PHE A 1 249 ? -18.172 5.421 27.117 1.00 86.50 249 PHE A N 1
ATOM 1956 C CA . PHE A 1 249 ? -19.257 5.035 26.235 1.00 86.50 249 PHE A CA 1
ATOM 1957 C C . PHE A 1 249 ? -18.775 4.748 24.807 1.00 86.50 249 PHE A C 1
ATOM 1959 O O . PHE A 1 249 ? -19.103 3.718 24.212 1.00 86.50 249 PHE A O 1
ATOM 1966 N N . MET A 1 250 ? -17.966 5.653 24.249 1.00 86.50 250 MET A N 1
ATOM 1967 C CA . MET A 1 250 ? -17.387 5.465 22.922 1.00 86.50 250 MET A CA 1
ATOM 1968 C C . MET A 1 250 ? -16.413 4.286 22.883 1.00 86.50 250 MET A C 1
ATOM 1970 O O . MET A 1 250 ? -16.343 3.609 21.860 1.00 86.50 250 MET A O 1
ATOM 1974 N N . GLU A 1 251 ? -15.662 4.040 23.956 1.00 86.50 251 GLU A N 1
ATOM 1975 C CA . GLU A 1 251 ? -14.778 2.879 24.076 1.00 86.50 251 GLU A CA 1
ATOM 1976 C C 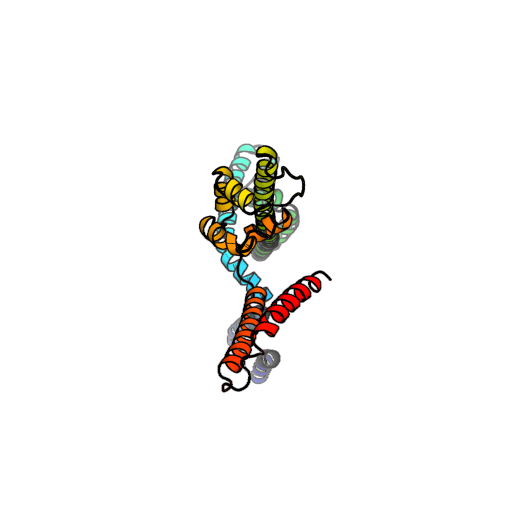. GLU A 1 251 ? -15.578 1.572 24.065 1.00 86.50 251 GLU A C 1
ATOM 1978 O O . GLU A 1 251 ? -15.336 0.729 23.202 1.00 86.50 251 GLU A O 1
ATOM 1983 N N . ALA A 1 252 ? -16.622 1.464 24.891 1.00 84.81 252 ALA A N 1
ATOM 1984 C CA . ALA A 1 252 ? -17.507 0.301 24.947 1.00 84.81 252 ALA A CA 1
ATOM 1985 C C . ALA A 1 252 ? -18.173 -0.025 23.595 1.00 84.81 252 ALA A C 1
ATOM 1987 O O . ALA A 1 252 ? -18.272 -1.185 23.193 1.00 84.81 252 ALA A O 1
ATOM 1988 N N . ILE A 1 253 ? -18.602 0.999 22.849 1.00 86.12 253 ILE A N 1
ATOM 1989 C CA . ILE A 1 253 ? -19.156 0.817 21.500 1.00 86.12 253 ILE A CA 1
ATOM 1990 C C . ILE A 1 253 ? -18.100 0.292 20.523 1.00 86.12 253 ILE A C 1
ATOM 1992 O O . ILE A 1 253 ? -18.399 -0.565 19.689 1.00 86.12 253 ILE A O 1
ATOM 1996 N N . LEU A 1 254 ? -16.877 0.823 20.582 1.00 84.31 254 LEU A N 1
ATOM 1997 C CA . LEU A 1 254 ? -15.797 0.419 19.682 1.00 84.31 254 LEU A CA 1
ATOM 1998 C C . LEU A 1 254 ? -15.267 -0.982 20.006 1.00 84.31 254 LEU A C 1
ATOM 2000 O O . LEU A 1 254 ? -14.836 -1.680 19.089 1.00 84.31 254 LEU A O 1
ATOM 2004 N N . GLU A 1 255 ? -15.350 -1.426 21.261 1.00 81.88 255 GLU A N 1
ATOM 2005 C CA . GLU A 1 255 ? -15.024 -2.800 21.654 1.00 81.88 255 GLU A CA 1
ATOM 2006 C C . GLU A 1 255 ? -15.951 -3.831 21.000 1.00 81.88 255 GLU A C 1
ATOM 2008 O O . GLU A 1 255 ? -15.488 -4.901 20.600 1.00 81.88 255 GLU A O 1
ATOM 2013 N N . LEU A 1 256 ? -17.228 -3.478 20.817 1.00 82.12 256 LEU A N 1
ATOM 2014 C CA . LEU A 1 256 ? -18.249 -4.301 20.156 1.00 82.12 256 LEU A CA 1
ATOM 2015 C C . LEU A 1 256 ? -18.200 -4.230 18.620 1.00 82.12 256 LEU A C 1
ATOM 2017 O O . LEU A 1 256 ? -19.067 -4.776 17.930 1.00 82.12 256 LEU A O 1
ATOM 2021 N N . ARG A 1 257 ? -17.189 -3.569 18.047 1.00 84.44 257 ARG A N 1
ATOM 2022 C CA . ARG A 1 257 ? -16.965 -3.559 16.601 1.00 84.44 257 ARG A CA 1
ATOM 2023 C C . ARG A 1 257 ? -16.592 -4.968 16.132 1.00 84.44 257 ARG A C 1
ATOM 2025 O O . ARG A 1 257 ? -15.622 -5.546 16.606 1.00 84.44 257 ARG A O 1
ATOM 2032 N N . GLY A 1 258 ? -17.282 -5.498 15.124 1.00 75.19 258 GLY A N 1
ATOM 2033 C CA . GLY A 1 258 ? -17.021 -6.841 14.590 1.00 75.19 258 GLY A CA 1
ATOM 2034 C C . GLY A 1 258 ? -15.624 -7.028 13.978 1.00 75.19 258 GLY A C 1
ATOM 2035 O O . GLY A 1 258 ? -15.171 -8.156 13.806 1.00 75.19 258 GLY A O 1
ATOM 2036 N N . THR A 1 259 ? -14.917 -5.937 13.663 1.00 73.31 259 THR A N 1
ATOM 2037 C CA . THR A 1 259 ? -13.512 -5.972 13.218 1.00 73.31 259 THR A CA 1
ATOM 2038 C C . THR A 1 259 ? -12.508 -6.000 14.373 1.00 73.31 259 THR A C 1
ATOM 2040 O O . THR A 1 259 ? -11.308 -6.139 14.123 1.00 73.31 259 THR A O 1
ATOM 2043 N N . ASN A 1 260 ? -12.960 -5.865 15.624 1.00 77.56 260 ASN A N 1
ATOM 2044 C CA . ASN A 1 260 ? -12.112 -5.985 16.800 1.00 77.56 260 ASN A CA 1
ATOM 2045 C C . ASN A 1 260 ? -11.726 -7.459 16.994 1.00 77.56 260 ASN A C 1
ATOM 2047 O O . ASN A 1 260 ? -12.463 -8.265 17.559 1.00 77.56 260 ASN A O 1
ATOM 2051 N N . ASN A 1 261 ? -10.574 -7.839 16.441 1.00 76.94 261 ASN A N 1
ATOM 2052 C CA . ASN A 1 261 ? -10.078 -9.206 16.537 1.00 76.94 261 ASN A CA 1
ATOM 2053 C C . ASN A 1 261 ? -9.607 -9.494 17.966 1.00 76.94 261 ASN A C 1
ATOM 2055 O O . ASN A 1 261 ? -8.689 -8.830 18.452 1.00 76.94 261 ASN A O 1
ATOM 2059 N N . ALA A 1 262 ? -10.167 -10.536 18.587 1.00 81.44 262 ALA A N 1
ATOM 2060 C CA . ALA A 1 262 ? -9.755 -10.992 19.910 1.00 81.44 262 ALA A CA 1
ATOM 2061 C C . ALA A 1 262 ? -8.245 -11.288 19.947 1.00 81.44 262 ALA A C 1
ATOM 2063 O O . ALA A 1 262 ? -7.718 -12.111 19.190 1.00 81.44 262 ALA A O 1
ATOM 2064 N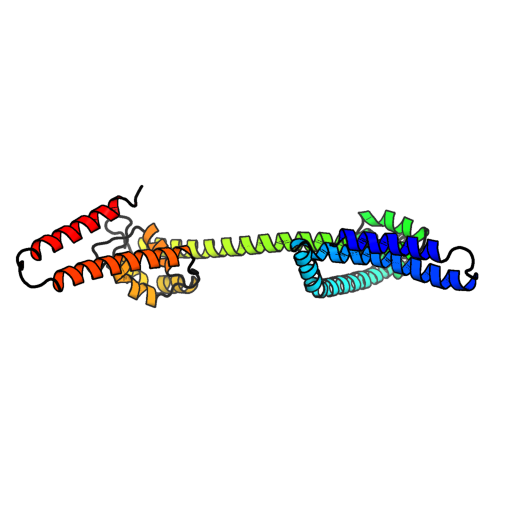 N . LYS A 1 263 ? -7.538 -10.610 20.847 1.00 85.25 263 LYS A N 1
ATOM 2065 C CA . LYS A 1 263 ? -6.113 -10.797 21.108 1.00 85.25 263 LYS A CA 1
ATOM 2066 C C . LYS A 1 263 ? -5.909 -11.855 22.185 1.00 85.25 263 LYS A C 1
ATOM 2068 O O . LYS A 1 263 ? -6.795 -12.207 22.958 1.00 85.25 263 LYS A O 1
ATOM 2073 N N . VAL A 1 264 ? -4.668 -12.330 22.293 1.00 88.88 264 VAL A N 1
ATOM 2074 C CA . VAL A 1 264 ? -4.264 -13.266 23.358 1.00 88.88 264 VAL A CA 1
ATOM 2075 C C . VAL A 1 264 ? -4.546 -12.686 24.751 1.00 88.88 264 VAL A C 1
ATOM 2077 O O . VAL A 1 264 ? -4.880 -13.442 25.659 1.00 88.88 264 VAL A O 1
ATOM 2080 N N . LYS A 1 265 ? -4.452 -11.358 24.913 1.00 84.56 265 LYS A N 1
ATOM 2081 C CA . LYS A 1 265 ? -4.801 -10.660 26.157 1.00 84.56 265 LYS A CA 1
ATOM 2082 C C . LYS A 1 265 ? -6.255 -10.935 26.557 1.00 84.56 265 LYS A C 1
ATOM 2084 O O . LYS A 1 265 ? -6.480 -11.408 27.663 1.00 84.56 265 LYS A O 1
ATOM 2089 N N . ASP A 1 266 ? -7.192 -10.765 25.630 1.00 86.38 266 ASP A N 1
ATOM 2090 C CA . ASP A 1 266 ? -8.629 -10.941 25.875 1.00 86.38 266 ASP A CA 1
ATOM 2091 C C . ASP A 1 266 ? -8.948 -12.384 26.300 1.00 86.38 266 ASP A C 1
ATOM 2093 O O . ASP A 1 266 ? -9.715 -12.618 27.230 1.00 86.38 266 ASP A O 1
ATOM 2097 N N . ILE A 1 267 ? -8.271 -13.371 25.697 1.00 88.69 267 ILE A N 1
ATOM 2098 C CA . ILE A 1 267 ? -8.387 -14.787 26.090 1.00 88.69 267 ILE A CA 1
ATOM 2099 C C . ILE A 1 267 ? -7.838 -15.019 27.505 1.00 88.69 267 ILE A C 1
ATOM 2101 O O . ILE A 1 267 ? -8.413 -15.781 28.288 1.00 88.69 267 ILE A O 1
ATOM 2105 N N . VAL A 1 268 ? -6.706 -14.398 27.846 1.00 90.06 268 VAL A N 1
ATOM 2106 C CA . VAL A 1 268 ? -6.106 -14.512 29.182 1.00 90.06 268 VAL A CA 1
ATOM 2107 C C . VAL A 1 268 ? -7.004 -13.875 30.238 1.00 90.06 268 VAL A C 1
ATOM 2109 O O . VAL A 1 268 ? -7.164 -14.461 31.311 1.00 90.06 268 VAL A O 1
ATOM 2112 N N . ASP A 1 269 ? -7.595 -12.722 29.943 1.00 86.94 269 ASP A N 1
ATOM 2113 C CA . ASP A 1 269 ? -8.464 -12.001 30.868 1.00 86.94 269 ASP A CA 1
ATOM 2114 C C . ASP A 1 269 ? -9.810 -12.722 31.041 1.00 86.94 269 ASP A C 1
ATOM 2116 O O . ASP A 1 269 ? -10.221 -12.955 32.179 1.00 86.94 269 ASP A O 1
ATOM 2120 N N . LEU A 1 270 ? -10.400 -13.260 29.964 1.00 89.12 270 LEU A N 1
ATOM 2121 C CA . LEU A 1 270 ? -11.548 -14.170 30.049 1.00 89.12 270 LEU A CA 1
ATOM 2122 C C . LEU A 1 270 ? -11.239 -15.395 30.921 1.00 89.12 270 LEU A C 1
ATOM 2124 O O . LEU A 1 270 ? -12.040 -15.779 31.774 1.00 89.12 270 LEU A O 1
ATOM 2128 N N . ARG A 1 271 ? -10.062 -16.014 30.749 1.00 91.56 271 ARG A N 1
ATOM 2129 C CA . ARG A 1 271 ? -9.653 -17.164 31.568 1.00 91.56 271 ARG A CA 1
ATOM 2130 C C . ARG A 1 271 ? -9.536 -16.786 33.045 1.00 91.56 271 ARG A C 1
ATOM 2132 O O . ARG A 1 271 ? -9.984 -17.557 33.888 1.00 91.56 271 ARG A O 1
ATOM 2139 N N . LYS A 1 272 ? -8.935 -15.632 33.365 1.00 86.88 272 LYS A N 1
ATOM 2140 C CA . LYS A 1 272 ? -8.833 -15.141 34.751 1.00 86.88 272 LYS A CA 1
ATOM 2141 C C . LYS A 1 272 ? -10.219 -14.928 35.356 1.00 86.88 272 LYS A C 1
ATOM 2143 O O . LYS A 1 272 ? -10.457 -15.424 36.454 1.00 86.88 272 LYS A O 1
ATOM 2148 N N . PHE A 1 273 ? -11.114 -14.262 34.626 1.00 86.69 273 PHE A N 1
ATOM 2149 C CA . PHE A 1 273 ? -12.495 -14.030 35.045 1.00 86.69 273 PHE A CA 1
ATOM 2150 C C . PHE A 1 273 ? -13.219 -15.350 35.344 1.00 86.69 273 PHE A C 1
ATOM 2152 O O . PHE A 1 273 ? -13.735 -15.546 36.442 1.00 86.69 273 PHE A O 1
ATOM 2159 N N . LEU A 1 274 ? -13.156 -16.316 34.420 1.00 89.56 274 LEU A N 1
ATOM 2160 C CA . LEU A 1 274 ? -13.769 -17.632 34.613 1.00 89.56 274 LEU A CA 1
ATOM 2161 C C . LEU A 1 274 ? -13.177 -18.382 35.811 1.00 89.56 274 LEU A C 1
ATOM 2163 O O . LEU A 1 274 ? -13.922 -18.992 36.571 1.00 89.56 274 LEU A O 1
ATOM 2167 N N . SER A 1 275 ? -11.856 -18.349 36.015 1.00 88.38 275 SER A N 1
ATOM 2168 C CA . SER A 1 275 ? -11.222 -18.982 37.181 1.00 88.38 275 SER A CA 1
ATOM 2169 C C . SER A 1 275 ? -11.651 -18.347 38.509 1.00 88.38 275 SER A C 1
ATOM 2171 O O . SER A 1 275 ? -11.805 -19.062 39.496 1.00 88.38 275 SER A O 1
ATOM 2173 N N . GLN A 1 276 ? -11.868 -17.031 38.542 1.00 85.62 276 GLN A N 1
ATOM 2174 C CA . GLN A 1 276 ? -12.353 -16.332 39.735 1.00 85.62 276 GLN A CA 1
ATOM 2175 C C . GLN A 1 276 ? -13.813 -16.679 40.046 1.00 85.62 276 GLN A C 1
ATOM 2177 O O . GLN A 1 276 ? -14.113 -17.079 41.170 1.00 85.62 276 GLN A O 1
ATOM 2182 N N . GLU A 1 277 ? -14.701 -16.602 39.053 1.00 87.62 277 GLU A N 1
ATOM 2183 C CA . GLU A 1 277 ? -16.124 -16.918 39.230 1.00 87.62 277 GLU A CA 1
ATOM 2184 C C . GLU A 1 277 ? -16.339 -18.396 39.578 1.00 87.62 277 GLU A C 1
ATOM 2186 O O . GLU A 1 277 ? -17.072 -18.726 40.508 1.00 87.62 277 GLU A O 1
ATOM 2191 N N . THR A 1 278 ? -15.642 -19.313 38.898 1.00 88.19 278 THR A N 1
ATOM 2192 C CA . THR A 1 278 ? -15.720 -20.748 39.229 1.00 88.19 278 THR A CA 1
ATOM 2193 C C . THR A 1 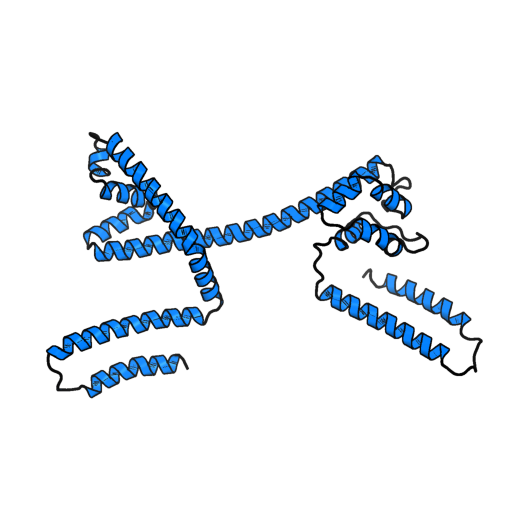278 ? -15.175 -21.058 40.623 1.00 88.19 278 THR A C 1
ATOM 2195 O O . THR A 1 278 ? -15.737 -21.909 41.311 1.00 88.19 278 THR A O 1
ATOM 2198 N N . GLY A 1 279 ? -14.137 -20.346 41.076 1.00 84.88 279 GLY A N 1
ATOM 2199 C CA . GLY A 1 279 ? -13.633 -20.440 42.447 1.00 84.88 279 GLY A CA 1
ATOM 2200 C C . GLY A 1 279 ? -14.658 -19.979 43.486 1.00 84.88 279 GLY A C 1
ATOM 2201 O O . GLY A 1 279 ? -14.908 -20.694 44.455 1.00 84.88 279 GLY A O 1
ATOM 2202 N N . ALA A 1 280 ? -15.305 -18.834 43.250 1.00 84.44 280 ALA A N 1
ATOM 2203 C CA . ALA A 1 280 ? -16.356 -18.309 44.122 1.00 84.44 280 ALA A CA 1
ATOM 2204 C C . ALA A 1 280 ? -17.568 -19.253 44.195 1.00 84.44 280 ALA A C 1
ATOM 2206 O O . ALA A 1 280 ? -18.098 -19.508 45.277 1.00 84.44 280 ALA A O 1
ATOM 2207 N N . ILE A 1 281 ? -17.970 -19.834 43.060 1.00 85.81 281 ILE A N 1
ATOM 2208 C CA . ILE A 1 281 ? -19.041 -20.837 43.006 1.00 85.81 281 ILE A CA 1
ATOM 2209 C C . ILE A 1 281 ? -18.653 -22.087 43.803 1.00 85.81 281 ILE A C 1
ATOM 2211 O O . ILE A 1 281 ? -19.478 -22.610 44.548 1.00 85.81 281 ILE A O 1
ATOM 2215 N N . TYR A 1 282 ? -17.410 -22.563 43.688 1.00 84.75 282 TYR A N 1
ATOM 2216 C CA . TYR A 1 282 ? -16.949 -23.744 44.423 1.00 84.75 282 TYR A CA 1
ATOM 2217 C C . TYR A 1 282 ? -16.990 -23.529 45.943 1.00 84.75 282 TYR A C 1
ATOM 2219 O O . TYR A 1 282 ? -17.429 -24.410 46.679 1.00 84.75 282 TYR A O 1
ATOM 2227 N N . GLU A 1 283 ? -16.595 -22.345 46.415 1.00 81.81 283 GLU A N 1
ATOM 2228 C CA . GLU A 1 283 ? -16.647 -21.970 47.834 1.00 81.81 283 GLU A CA 1
ATOM 2229 C C . GLU A 1 283 ? -18.098 -21.887 48.354 1.00 81.81 283 GLU A C 1
ATOM 2231 O O . GLU A 1 283 ? -18.409 -22.347 49.458 1.00 81.81 283 GLU A O 1
ATOM 2236 N N . LEU A 1 284 ? -19.018 -21.384 47.525 1.00 82.00 284 LEU A N 1
ATOM 2237 C CA . LEU A 1 284 ? -20.446 -21.309 47.844 1.00 82.00 284 LEU A CA 1
ATOM 2238 C C . LEU A 1 284 ? -21.118 -22.696 47.870 1.00 82.00 284 LEU A C 1
ATOM 2240 O O . LEU A 1 284 ? -21.930 -22.997 48.740 1.00 82.00 284 LEU A O 1
ATOM 2244 N N . VAL A 1 285 ? -20.759 -23.583 46.941 1.00 82.25 285 VAL A N 1
ATOM 2245 C CA . VAL A 1 285 ? -21.251 -24.970 46.924 1.00 82.25 285 VAL A CA 1
ATOM 2246 C C . VAL A 1 285 ? -20.685 -25.767 48.099 1.00 82.25 285 VAL A C 1
ATOM 2248 O O . VAL A 1 285 ? -21.417 -26.548 48.706 1.00 82.25 285 VAL A O 1
ATOM 2251 N N . ALA A 1 286 ? -19.417 -25.555 48.464 1.00 79.81 286 ALA A N 1
ATOM 2252 C CA . ALA A 1 286 ? -18.795 -26.205 49.618 1.00 79.81 286 ALA A CA 1
ATOM 2253 C C . ALA A 1 286 ? -19.469 -25.817 50.946 1.00 79.81 286 ALA A C 1
ATOM 2255 O O . ALA A 1 286 ? -19.583 -26.645 51.844 1.00 79.81 286 ALA A O 1
ATOM 2256 N N . THR A 1 287 ? -19.953 -24.579 51.063 1.00 77.88 287 THR A N 1
ATOM 2257 C CA . THR A 1 287 ? -20.689 -24.106 52.247 1.00 77.88 287 THR A CA 1
ATOM 2258 C C . THR A 1 287 ? -22.135 -24.605 52.298 1.00 77.88 287 THR A C 1
ATOM 2260 O O . THR A 1 287 ? -22.626 -24.886 53.384 1.00 77.88 287 THR A O 1
ATOM 2263 N N . VAL A 1 288 ? -22.805 -24.786 51.155 1.00 76.38 288 VAL A N 1
ATOM 2264 C CA . VAL A 1 288 ? -24.185 -25.322 51.091 1.00 76.38 288 VAL A CA 1
ATOM 2265 C C . VAL A 1 288 ? -24.240 -26.849 51.245 1.00 76.38 288 VAL A C 1
ATOM 2267 O O . VAL A 1 288 ? -25.244 -27.389 51.696 1.00 76.38 288 VAL A O 1
ATOM 2270 N N . THR A 1 289 ? -23.177 -27.564 50.870 1.00 71.56 289 THR A N 1
ATOM 2271 C CA . THR A 1 289 ? -23.073 -29.028 51.029 1.00 71.56 289 THR A CA 1
ATOM 2272 C C . THR A 1 289 ? -22.456 -29.457 52.362 1.00 71.56 289 THR A C 1
ATOM 2274 O O . THR A 1 289 ? -22.390 -30.657 52.643 1.00 71.56 289 THR A O 1
ATOM 2277 N N . ALA A 1 290 ? -22.018 -28.505 53.193 1.00 64.50 290 ALA A N 1
ATOM 2278 C CA . ALA A 1 290 ? -21.594 -28.788 54.555 1.00 64.50 290 ALA A CA 1
ATOM 2279 C C . ALA A 1 290 ? -22.817 -29.222 55.393 1.00 64.50 290 ALA A C 1
ATOM 2281 O O . ALA A 1 290 ? -23.850 -28.556 55.331 1.00 64.50 290 ALA A O 1
ATOM 2282 N N . PRO A 1 291 ? -22.739 -30.339 56.139 1.00 57.34 291 PRO A N 1
ATOM 2283 C CA . PRO A 1 291 ? -23.871 -30.864 56.900 1.00 57.34 291 PRO A CA 1
ATOM 2284 C C . PRO A 1 291 ? -24.386 -29.849 57.937 1.00 57.34 291 PRO A C 1
ATOM 2286 O O . PRO A 1 291 ? -23.594 -29.173 58.593 1.00 57.34 291 PRO A O 1
ATOM 2289 N N . ASP A 1 292 ? -25.717 -29.761 58.035 1.00 53.62 292 ASP A N 1
ATOM 2290 C CA . ASP A 1 292 ? -26.541 -28.809 58.799 1.00 53.62 292 ASP A CA 1
ATOM 2291 C C . ASP A 1 292 ? -26.205 -28.687 60.303 1.00 53.62 292 ASP A C 1
ATOM 2293 O O . ASP A 1 292 ? -26.984 -29.141 61.139 1.00 53.62 292 ASP A O 1
ATOM 2297 N N . ASP A 1 293 ? -25.110 -28.020 60.677 1.00 51.31 293 ASP A N 1
ATOM 2298 C CA . ASP A 1 293 ? -24.887 -27.637 62.084 1.00 51.31 293 ASP A CA 1
ATOM 2299 C C . ASP A 1 293 ? -24.959 -26.119 62.354 1.00 51.31 293 ASP A C 1
ATOM 2301 O O . ASP A 1 293 ? -25.180 -25.739 63.498 1.00 51.31 293 ASP A O 1
ATOM 2305 N N . ASP A 1 294 ? -24.905 -25.226 61.351 1.00 50.47 294 ASP A N 1
ATOM 2306 C CA . ASP A 1 294 ? -24.863 -23.769 61.609 1.00 50.47 294 ASP A CA 1
ATOM 2307 C C . ASP A 1 294 ? -25.663 -22.902 60.610 1.00 50.47 294 ASP A C 1
ATOM 2309 O O . ASP A 1 294 ? -25.131 -22.057 59.881 1.00 50.47 294 ASP A O 1
ATOM 2313 N N . ALA A 1 295 ? -26.994 -23.021 60.643 1.00 49.91 295 ALA A N 1
ATOM 2314 C CA . ALA A 1 295 ? -27.939 -22.207 59.859 1.00 49.91 295 ALA A CA 1
ATOM 2315 C C . ALA A 1 295 ? -27.987 -20.699 60.233 1.00 49.91 295 ALA A C 1
ATOM 2317 O O . ALA A 1 295 ? -28.785 -19.942 59.679 1.00 49.91 295 ALA A O 1
ATOM 2318 N N . SER A 1 296 ? -27.142 -20.225 61.156 1.00 48.16 296 SER A N 1
ATOM 2319 C CA . SER A 1 296 ? -27.104 -18.821 61.605 1.00 48.16 296 SER A CA 1
ATOM 2320 C C . SER A 1 296 ? -26.062 -17.948 60.883 1.00 48.16 296 SER A C 1
ATOM 2322 O O . SER A 1 296 ? -26.075 -16.726 61.028 1.00 48.16 296 SER A O 1
ATOM 2324 N N . SER A 1 297 ? -25.183 -18.539 60.066 1.00 48.91 297 SER A N 1
ATOM 2325 C CA . SER A 1 297 ? -24.050 -17.838 59.435 1.00 48.91 297 SER A CA 1
ATOM 2326 C C . SER A 1 297 ? -24.347 -17.254 58.039 1.00 48.91 297 SER A C 1
ATOM 2328 O O . SER A 1 297 ? -23.673 -16.311 57.607 1.00 48.91 297 SER A O 1
ATOM 2330 N N . VAL A 1 298 ? -25.398 -17.739 57.364 1.00 52.59 298 VAL A N 1
ATOM 2331 C CA . VAL A 1 298 ? -25.724 -17.427 55.955 1.00 52.59 298 VAL A CA 1
ATOM 2332 C C . VAL A 1 298 ? -26.120 -15.956 55.738 1.00 52.59 298 VAL A C 1
ATOM 2334 O O . VAL A 1 298 ? -25.773 -15.365 54.715 1.00 52.59 298 VAL A O 1
ATOM 2337 N N . SER A 1 299 ? -26.769 -15.307 56.711 1.00 47.78 299 SER A N 1
ATOM 2338 C CA . SER A 1 299 ? -27.190 -13.898 56.587 1.00 47.78 299 SER A CA 1
ATOM 2339 C C . SER A 1 299 ? -26.032 -12.898 56.722 1.00 47.78 299 SER A C 1
ATOM 2341 O O . SER A 1 299 ? -26.098 -11.797 56.177 1.00 47.78 299 SER A O 1
ATOM 2343 N N . SER A 1 300 ? -24.938 -13.282 57.388 1.00 47.00 300 SER A N 1
ATOM 2344 C CA . SER A 1 300 ? -23.781 -12.405 57.621 1.00 47.00 300 SER A CA 1
ATOM 2345 C C . SER A 1 300 ? -22.816 -12.325 56.428 1.00 47.00 300 SER A C 1
ATOM 2347 O O . SER A 1 300 ? -22.073 -11.350 56.288 1.00 47.00 300 SER A O 1
ATOM 2349 N N . PHE A 1 301 ? -22.836 -13.321 55.534 1.00 49.09 301 PHE A N 1
ATOM 2350 C CA . PHE A 1 301 ? -21.885 -13.410 54.422 1.00 49.09 301 PHE A CA 1
ATOM 2351 C C . PHE A 1 301 ? -22.325 -12.614 53.185 1.00 49.09 301 PHE A C 1
ATOM 2353 O O . PHE A 1 301 ? -21.481 -12.036 52.497 1.00 49.09 301 PHE A O 1
ATOM 2360 N N . GLY A 1 302 ? -23.639 -12.479 52.957 1.00 48.50 302 GLY A N 1
ATOM 2361 C CA . GLY A 1 302 ? -24.195 -11.669 51.864 1.00 48.50 302 GLY A CA 1
ATOM 2362 C C . GLY A 1 302 ? -23.772 -10.194 51.926 1.00 48.50 302 GLY A C 1
ATOM 2363 O O . GLY A 1 302 ? -23.466 -9.588 50.900 1.00 48.50 302 GLY A O 1
ATOM 2364 N N . HIS A 1 303 ? -23.636 -9.631 53.131 1.00 45.25 303 HIS A N 1
ATOM 2365 C CA . HIS A 1 303 ? -23.109 -8.273 53.327 1.00 45.25 303 HIS A CA 1
ATOM 2366 C C . HIS A 1 303 ? -21.589 -8.164 53.117 1.00 45.25 303 HIS A C 1
ATOM 2368 O O . HIS A 1 303 ? -21.091 -7.121 52.690 1.00 45.25 303 HIS A O 1
ATOM 2374 N N . ARG A 1 304 ? -20.826 -9.238 53.357 1.00 45.53 304 ARG A N 1
ATOM 2375 C CA . ARG A 1 304 ? -19.358 -9.226 53.235 1.00 45.53 304 ARG A CA 1
ATOM 2376 C C . ARG A 1 304 ? -18.883 -9.398 51.788 1.00 45.53 304 ARG A C 1
ATOM 2378 O O . ARG A 1 304 ? -17.874 -8.803 51.409 1.00 45.53 304 ARG A O 1
ATOM 2385 N N . ALA A 1 305 ? -19.630 -10.145 50.973 1.00 45.09 305 ALA A N 1
ATOM 2386 C CA . ALA A 1 305 ? -19.379 -10.280 49.537 1.00 45.09 305 ALA A CA 1
ATOM 2387 C C . ALA A 1 305 ? -19.629 -8.959 48.782 1.00 45.09 305 ALA A C 1
ATOM 2389 O O . ALA A 1 305 ? -18.807 -8.557 47.958 1.00 45.09 305 ALA A O 1
ATOM 2390 N N . HIS A 1 306 ? -20.692 -8.225 49.135 1.00 42.31 306 HIS A N 1
ATOM 2391 C CA . HIS A 1 306 ? -20.956 -6.892 48.578 1.00 42.31 306 HIS A CA 1
ATOM 2392 C C . HIS A 1 306 ? -19.881 -5.860 48.967 1.00 42.31 306 HIS A C 1
ATOM 2394 O O . HIS A 1 306 ? -19.457 -5.068 48.127 1.00 42.31 306 HIS A O 1
ATOM 2400 N N . SER A 1 307 ? -19.368 -5.910 50.203 1.00 40.91 307 SER A N 1
ATOM 2401 C CA . SER A 1 307 ? -18.313 -4.997 50.671 1.00 40.91 307 SER A CA 1
ATOM 2402 C C . SER A 1 307 ? -16.964 -5.204 49.957 1.00 40.91 307 SER A C 1
ATOM 2404 O O . SER A 1 307 ? -16.299 -4.226 49.619 1.00 40.91 307 SER A O 1
ATOM 2406 N N . LYS A 1 308 ? -16.571 -6.449 49.640 1.00 43.09 308 LYS A N 1
ATOM 2407 C CA . LYS A 1 308 ? -15.327 -6.719 48.886 1.00 43.09 308 LYS A CA 1
ATOM 2408 C C . LYS A 1 308 ? -15.412 -6.317 47.409 1.00 43.09 308 LYS A C 1
ATOM 2410 O O . LYS A 1 308 ? -14.404 -5.897 46.845 1.00 43.09 308 LYS A O 1
ATOM 2415 N N . ARG A 1 309 ? -16.604 -6.380 46.808 1.00 45.19 309 ARG A N 1
ATOM 2416 C CA . ARG A 1 309 ? -16.853 -5.953 45.419 1.00 45.19 309 ARG A CA 1
ATOM 2417 C C . ARG A 1 309 ? -16.651 -4.443 45.225 1.00 45.19 309 ARG A C 1
ATOM 2419 O O . ARG A 1 309 ? -16.198 -4.022 44.169 1.00 45.19 309 ARG A O 1
ATOM 2426 N N . SER A 1 310 ? -16.921 -3.643 46.261 1.00 39.03 310 SER A N 1
ATOM 2427 C CA . SER A 1 310 ? -16.677 -2.192 46.247 1.00 39.03 310 SER A CA 1
ATOM 2428 C C . SER A 1 310 ? -15.209 -1.818 46.486 1.00 39.03 310 SER A C 1
ATOM 2430 O O . SER A 1 310 ? -14.796 -0.733 46.099 1.00 39.03 310 SER A O 1
ATOM 2432 N N . ALA A 1 311 ? -14.412 -2.699 47.103 1.00 40.12 311 ALA A N 1
ATOM 2433 C CA . ALA A 1 311 ? -13.000 -2.441 47.392 1.00 40.12 311 ALA A CA 1
ATOM 2434 C C . ALA A 1 311 ? -12.062 -2.801 46.226 1.00 40.12 311 ALA A C 1
ATOM 2436 O O . ALA A 1 311 ? -10.998 -2.200 46.110 1.00 40.12 311 ALA A O 1
ATOM 2437 N N . SER A 1 312 ? -12.433 -3.744 45.344 1.00 39.62 312 SER A N 1
ATOM 2438 C CA . SER A 1 312 ? -11.592 -4.059 44.176 1.00 39.62 312 SER A CA 1
ATOM 2439 C C . SER A 1 312 ? -11.690 -3.004 43.074 1.00 39.62 312 SER A C 1
ATOM 2441 O O . SER A 1 312 ? -10.689 -2.756 42.418 1.00 39.62 312 SER A O 1
ATOM 2443 N N . LYS A 1 313 ? -12.838 -2.323 42.931 1.00 44.03 313 LYS A N 1
ATOM 2444 C CA . LYS A 1 313 ? -12.991 -1.194 41.995 1.00 44.03 313 LYS A CA 1
ATOM 2445 C C . LYS A 1 313 ? -12.105 0.015 42.339 1.00 44.03 313 LYS A C 1
ATOM 2447 O O . LYS A 1 313 ? -11.803 0.797 41.456 1.00 44.03 313 LYS A O 1
ATOM 2452 N N . ILE A 1 314 ? -11.663 0.158 43.593 1.00 42.62 314 ILE A N 1
ATOM 2453 C CA . ILE A 1 314 ? -10.836 1.299 44.040 1.00 42.62 314 ILE A CA 1
ATOM 2454 C C . ILE A 1 314 ? -9.336 1.067 43.759 1.00 42.62 314 ILE A C 1
ATOM 2456 O O . ILE A 1 314 ? -8.566 2.017 43.693 1.00 42.62 314 ILE A O 1
ATOM 2460 N N . ASN A 1 315 ? -8.901 -0.181 43.553 1.00 34.72 315 ASN A N 1
ATOM 2461 C CA . ASN A 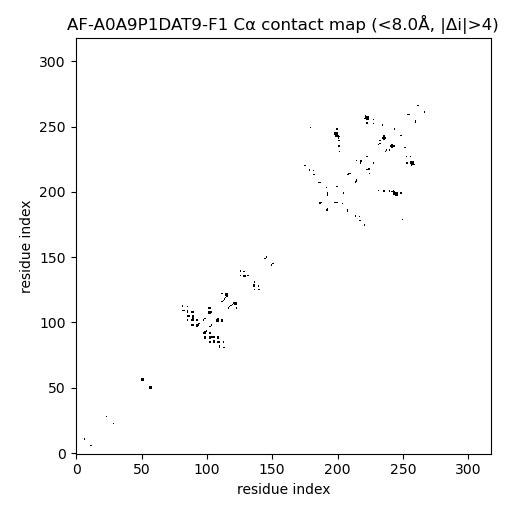1 315 ? -7.486 -0.511 43.331 1.00 34.72 315 ASN A CA 1
ATOM 2462 C C . ASN A 1 315 ? -7.090 -0.646 41.848 1.00 34.72 315 ASN A C 1
ATOM 2464 O O . ASN A 1 315 ? -5.935 -0.965 41.575 1.00 34.72 315 ASN A O 1
ATOM 2468 N N . GLU A 1 316 ? -8.011 -0.421 40.907 1.00 40.19 316 GLU A N 1
ATOM 2469 C CA . GLU A 1 316 ? -7.721 -0.413 39.461 1.00 40.19 316 GLU A CA 1
ATOM 2470 C C . GLU A 1 316 ? -7.469 0.998 38.889 1.00 40.19 316 GLU A C 1
ATOM 2472 O O . GLU A 1 316 ? -7.061 1.110 37.738 1.00 40.19 316 GLU A O 1
ATOM 2477 N N . GLU A 1 317 ? -7.610 2.065 39.688 1.00 35.09 317 GLU A N 1
ATOM 2478 C CA . GLU A 1 317 ? -7.302 3.454 39.284 1.00 35.09 317 GLU A CA 1
ATOM 2479 C C . GLU A 1 317 ? -5.872 3.930 39.645 1.00 35.09 317 GLU A C 1
ATOM 2481 O O . GLU A 1 317 ? -5.625 5.134 39.721 1.00 35.09 317 GLU A O 1
ATOM 2486 N N . CYS A 1 318 ? -4.899 3.030 39.853 1.00 33.47 318 CYS A N 1
ATOM 2487 C CA . CYS A 1 318 ? -3.514 3.418 40.171 1.00 33.47 318 CYS A CA 1
ATOM 2488 C C . CYS A 1 318 ? -2.450 2.738 39.301 1.00 33.47 318 CYS A C 1
ATOM 2490 O O . CYS A 1 318 ? -2.544 1.509 39.086 1.00 33.47 318 CYS A O 1
#

Sequence (318 aa):
MLVILMIVEVWGVYLVMLLNGESVSVFQNATILRILRVLRLLRTARMAKILRTMPELMLLIKGIVVATRSVFFTLALLGIFIYVFSIIFIQLTRDTTLGDKYFTRFTESMLTLLLDAVLPDLSVFMREIIDEGAVVAIVMFVFILLGSVTMMNMLVGVLVEVIKTVSEIEREQMEVSFVKKIFSDMITKLNLDADGDNKISKDEFDTLLSKPEAAKALLNIGVDVVGLVDYRDVLFGKEGDVELSFAEFMEAILELRGTNNAKVKDIVDLRKFLSQETGAIYELVATVTAPDDDASSVSSFGHRAHSKRSASKINEEC

Nearest PDB structures (foldseek):
  6x32-assembly1_B  TM=3.684E-01  e=7.846E-01  Sus scrofa

Secondary structure (DSSP, 8-state):
-HHHHHHHHHHHHHHHHHHTTT---HHHHHHHHHHHHHHHHHHHHHHHHHHHHSHHHHHHHHHHHHHHHHHHHHHHHHHHHHHHHHHHHHHHTTTSHHHHHH-SSHHHHHHHIIIIIISGGGHHHHHHHHHH-HHHHHHHHHHHHHHHHHHHHHHHHHHHHHHHHHHHHHHHHHHHHHHHHHHHHHHHHHT--SS---EE-HHHHHHHHTSHHHHHHHHHTTB-HHHHHHTHHHHS-SSS---EEHHHHHHHHHHTBTT-PPPHHHHHHHHHHHHHHHHHHHHHHHHHSS-SS-TTSHHHHHHHHHHHHHHHTTSS--

Foldseek 3Di:
DLVVVVCCLVVVLVVVVVVPPDDDDPVVVVVVVVVVVVSVVVVVVVVVVVLVVDVVSVVLVVVCVVCVVVVVVVVVVVLVVLQVVLVVCCVVCPPHPCCVPQNVDSVSSSLCCCDCVVPVVCNVVLVVQVVVHDVSSVVVVVVCCCVVVSVVVVVVVVVVVVVVVVVVVVVLVVLLVVLLVLLVVCCVVVVQVVVVPQWAFLVNVVVQLVDPSNVVSLVVQQADSVVVVVCSCVQQNPVRVDIGHSVRVSVVRNCRRPPNDDDPVNVVVVVVVVVVVVVVVVVVVVVVPPPPDPPPCVVVVVVVVVVVVVVVVVVVPD

Organism: NCBI:txid2562237

InterPro domains:
  IPR005821 Ion transport domain [PF00520] (7-167)
  IPR011992 EF-hand domain pair [SSF47473] (174-258)
  IPR018247 EF-Hand 1, calcium-binding site [PS00018] (193-205)

Radius of gyration: 38.46 Å; Cα contacts (8 Å, |Δi|>4): 138; chains: 1; bounding box: 85×57×105 Å

pLDDT: mean 77.12, std 13.93, range [33.47, 93.88]

Solvent-accessible surface area (backbone atoms only — not comparable to full-atom values): 17846 Å² total; per-residue (Å²): 112,70,68,59,53,51,47,50,59,56,50,47,54,52,48,54,58,59,74,58,61,92,78,76,58,80,75,54,49,60,57,51,51,51,50,54,54,52,56,56,48,53,58,59,56,48,53,60,55,56,44,62,74,36,68,68,53,42,50,52,52,53,51,48,60,65,45,43,63,59,52,50,53,53,52,52,52,49,50,51,51,46,50,56,50,31,53,51,50,38,64,73,26,59,99,35,78,65,17,70,72,52,34,71,43,73,68,51,19,40,48,40,50,48,26,59,67,72,38,50,90,50,31,66,63,50,55,59,39,43,76,77,30,64,70,59,28,53,54,50,48,51,49,48,51,52,48,56,52,50,54,52,51,50,53,51,48,54,50,50,52,51,52,49,54,51,50,52,53,51,49,52,52,48,54,53,52,50,43,52,49,53,52,54,54,47,40,66,73,66,54,65,56,75,84,69,77,62,47,44,45,58,68,49,49,55,56,48,57,69,33,72,66,49,46,51,49,38,46,76,69,40,25,49,67,68,62,51,59,70,42,43,52,71,74,21,39,90,86,48,86,41,66,34,42,62,68,58,48,52,48,56,52,55,64,54,15,73,79,58,71,85,46,74,64,57,55,52,51,51,49,50,52,51,55,50,54,54,48,53,49,50,55,52,49,55,62,69,70,46,79,94,79,66,92,78,56,68,77,64,48,64,61,51,57,55,54,52,60,62,52,56,68,66,66,71,82,115

Mean predicted aligned error: 15.91 Å